Protein AF-A0A661NMR0-F1 (afdb_monomer_lite)

Structure (mmCIF, N/CA/C/O backbone):
data_AF-A0A661NMR0-F1
#
_entry.id   AF-A0A661NMR0-F1
#
loop_
_atom_site.group_PDB
_atom_site.id
_atom_site.type_symbol
_atom_site.label_atom_id
_atom_site.label_alt_id
_atom_site.label_comp_id
_atom_site.label_asym_id
_atom_site.label_entity_id
_atom_site.label_seq_id
_atom_site.pdbx_PDB_ins_code
_atom_site.Cartn_x
_atom_site.Cartn_y
_atom_site.Cartn_z
_atom_site.occupancy
_atom_site.B_iso_or_equiv
_atom_site.auth_seq_id
_atom_site.auth_comp_id
_atom_site.auth_asym_id
_atom_site.auth_atom_id
_atom_site.pdbx_PDB_model_num
ATOM 1 N N . MET A 1 1 ? 10.462 31.354 12.457 1.00 45.38 1 MET A N 1
ATOM 2 C CA . MET A 1 1 ? 9.273 31.850 13.188 1.00 45.38 1 MET A CA 1
ATOM 3 C C . MET A 1 1 ? 7.951 31.385 12.538 1.00 45.38 1 MET A C 1
ATOM 5 O O . MET A 1 1 ? 6.974 32.110 12.573 1.00 45.38 1 MET A O 1
ATOM 9 N N . LEU A 1 2 ? 7.909 30.168 11.963 1.00 49.72 2 LEU A N 1
ATOM 10 C CA . LEU A 1 2 ? 6.746 29.591 11.248 1.00 49.72 2 LEU A CA 1
ATOM 11 C C . LEU A 1 2 ? 6.285 28.234 11.826 1.00 49.72 2 LEU A C 1
ATOM 13 O O . LEU A 1 2 ? 5.287 27.686 11.385 1.00 49.72 2 LEU A O 1
ATOM 17 N N . ALA A 1 3 ? 6.988 27.697 12.830 1.00 48.53 3 ALA A N 1
ATOM 18 C CA . ALA A 1 3 ? 6.684 26.389 13.423 1.00 48.53 3 ALA A CA 1
ATOM 19 C C . ALA A 1 3 ? 5.655 26.449 14.571 1.00 48.53 3 ALA A C 1
ATOM 21 O O . ALA A 1 3 ? 5.142 25.417 14.979 1.00 48.53 3 ALA A O 1
ATOM 22 N N . ALA A 1 4 ? 5.336 27.642 15.087 1.00 49.47 4 ALA A N 1
ATOM 23 C CA . ALA A 1 4 ? 4.464 27.796 16.254 1.00 49.47 4 ALA A CA 1
ATOM 24 C C . ALA A 1 4 ? 2.965 27.924 15.915 1.00 49.47 4 ALA A C 1
ATOM 26 O O . ALA A 1 4 ? 2.149 27.832 16.823 1.00 49.47 4 ALA A O 1
ATOM 27 N N . SER A 1 5 ? 2.583 28.118 14.642 1.00 48.97 5 SER A N 1
ATOM 28 C CA . SER A 1 5 ? 1.168 28.310 14.264 1.00 48.97 5 SER A CA 1
ATOM 29 C C . SER A 1 5 ? 0.492 27.075 13.660 1.00 48.97 5 SER A C 1
ATOM 31 O O . SER A 1 5 ? -0.703 27.129 13.383 1.00 48.97 5 SER A O 1
ATOM 33 N N . MET A 1 6 ? 1.216 25.972 13.434 1.00 48.12 6 MET A N 1
ATOM 34 C CA . MET A 1 6 ? 0.603 24.724 12.952 1.00 48.12 6 MET A CA 1
ATOM 35 C C . MET A 1 6 ? 0.077 23.844 14.091 1.00 48.12 6 MET A C 1
ATOM 37 O O . MET A 1 6 ? -0.867 23.089 13.882 1.00 48.12 6 MET A O 1
ATOM 41 N N . THR A 1 7 ? 0.619 23.972 15.304 1.00 49.06 7 THR A N 1
ATOM 42 C CA . THR A 1 7 ? 0.199 23.155 16.453 1.00 49.06 7 THR A CA 1
ATOM 43 C C . THR A 1 7 ? -1.175 23.566 16.988 1.00 49.06 7 THR A C 1
ATOM 45 O O . THR A 1 7 ? -1.945 22.716 17.413 1.00 4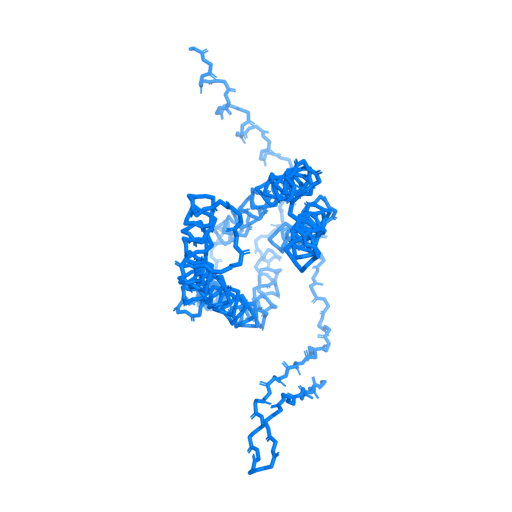9.06 7 THR A O 1
ATOM 48 N N . THR A 1 8 ? -1.533 24.851 16.902 1.00 49.34 8 THR A N 1
ATOM 49 C CA . THR A 1 8 ? -2.782 25.391 17.474 1.00 49.34 8 THR A CA 1
ATOM 50 C C . THR A 1 8 ? -4.030 25.086 16.637 1.00 49.34 8 THR A C 1
ATOM 52 O O . THR A 1 8 ? -5.142 25.164 17.144 1.00 49.34 8 THR A O 1
ATOM 55 N N . VAL A 1 9 ? -3.875 24.724 15.357 1.00 49.88 9 VAL A N 1
ATOM 56 C CA . VAL A 1 9 ? -5.013 24.410 14.469 1.00 49.88 9 VAL A CA 1
ATOM 57 C C . VAL A 1 9 ? -5.468 22.952 14.625 1.00 49.88 9 VAL A C 1
ATOM 59 O O . VAL A 1 9 ? -6.643 22.655 14.428 1.00 49.88 9 VAL A O 1
ATOM 62 N N . ALA A 1 10 ? -4.575 22.047 15.042 1.00 50.50 10 ALA A N 1
ATOM 63 C CA . ALA A 1 10 ? -4.904 20.631 15.208 1.00 50.50 10 ALA A CA 1
ATOM 64 C C . ALA A 1 10 ? -5.829 20.357 16.411 1.00 50.50 10 ALA A C 1
ATOM 66 O O . ALA A 1 10 ? -6.679 19.475 16.326 1.00 50.50 10 ALA A O 1
ATOM 67 N N . GLU A 1 11 ? -5.724 21.130 17.499 1.00 46.78 11 GLU A N 1
ATOM 68 C CA . GLU A 1 11 ? -6.592 20.963 18.680 1.00 46.78 11 GLU A CA 1
ATOM 69 C C . GLU A 1 11 ? -8.018 21.495 18.457 1.00 46.78 11 GLU A C 1
ATOM 71 O O . GLU A 1 11 ? -8.972 20.963 19.021 1.00 46.78 11 GLU A O 1
ATOM 76 N N . ALA A 1 12 ? -8.205 22.491 17.585 1.00 47.47 12 ALA A N 1
ATOM 77 C CA . ALA A 1 12 ? -9.510 23.126 17.383 1.00 47.47 12 ALA A CA 1
ATOM 78 C C . ALA A 1 12 ? -10.469 22.334 16.470 1.00 47.47 12 ALA A C 1
ATOM 80 O O . ALA A 1 12 ? -11.677 22.559 16.516 1.00 47.47 12 ALA A O 1
ATOM 81 N N . GLN A 1 13 ? -9.972 21.394 15.657 1.00 48.59 13 GLN A N 1
ATOM 82 C CA . GLN A 1 13 ? -10.817 20.583 14.763 1.00 48.59 13 GLN A CA 1
ATOM 83 C C . GLN A 1 13 ? -11.388 19.309 15.403 1.00 48.59 13 GLN A C 1
ATOM 85 O O . GLN A 1 13 ? -12.238 18.666 14.796 1.00 48.59 13 GLN A O 1
ATOM 90 N N . VAL A 1 14 ? -10.973 18.950 16.622 1.00 50.91 14 VAL A N 1
ATOM 91 C CA . VAL A 1 14 ? -11.455 17.733 17.308 1.00 50.91 14 VAL A CA 1
ATOM 92 C C . VAL A 1 14 ? -12.825 17.947 17.973 1.00 50.91 14 VAL A C 1
ATOM 94 O O . VAL A 1 14 ? -13.548 16.995 18.227 1.00 50.91 14 VAL A O 1
ATOM 97 N N . SER A 1 15 ? -13.243 19.198 18.187 1.00 49.97 15 SER A N 1
ATOM 98 C CA . SER A 1 15 ? -14.449 19.534 18.962 1.00 49.97 15 SER A CA 1
ATOM 99 C C . SER A 1 15 ? -15.789 19.362 18.214 1.00 49.97 15 SER A C 1
ATOM 101 O O . SER A 1 15 ? -16.818 19.791 18.735 1.00 49.97 15 SER A O 1
ATOM 103 N N . GLY A 1 16 ? -15.810 18.794 17.002 1.00 56.84 16 GLY A N 1
ATOM 104 C CA . GLY A 1 16 ? -17.026 18.721 16.175 1.00 56.84 16 GLY A CA 1
ATOM 105 C C . GLY A 1 16 ? -17.343 17.365 15.542 1.00 56.84 16 GLY A C 1
ATOM 106 O O . GLY A 1 16 ? -18.356 17.257 14.855 1.00 56.84 16 GLY A O 1
ATOM 107 N N . GLU A 1 17 ? -16.508 16.342 15.732 1.00 70.06 17 GLU A N 1
ATOM 108 C CA . GLU A 1 17 ? -16.833 14.987 15.271 1.00 70.06 17 GLU A CA 1
ATOM 109 C C . GLU A 1 17 ? -17.767 14.346 16.309 1.00 70.06 17 GLU A C 1
ATOM 111 O O . GLU A 1 17 ? -17.380 14.161 17.460 1.00 70.06 17 GLU A O 1
ATOM 116 N N . ASN A 1 18 ? -19.019 14.063 15.925 1.00 77.44 18 ASN A N 1
ATOM 117 C CA . ASN A 1 18 ? -19.985 13.345 16.766 1.00 77.44 18 ASN A CA 1
ATOM 118 C C . ASN A 1 18 ? -19.494 11.906 16.976 1.00 77.44 18 ASN A C 1
ATOM 120 O O . ASN A 1 18 ? -19.853 11.004 16.215 1.00 77.44 18 ASN A O 1
ATOM 124 N N . LEU A 1 19 ? -18.647 11.703 17.982 1.00 80.69 19 LEU A N 1
ATOM 125 C CA . LEU A 1 19 ? -18.216 10.373 18.384 1.00 80.69 19 LEU A CA 1
ATOM 126 C C . LEU A 1 19 ? -19.399 9.614 19.007 1.00 80.69 19 LEU A C 1
ATOM 128 O O . LEU A 1 19 ? -20.217 10.216 19.710 1.00 80.69 19 LEU A O 1
ATOM 132 N N . PRO A 1 20 ? -19.536 8.310 18.720 1.00 82.62 20 PRO A N 1
ATOM 133 C CA . PRO A 1 20 ? -20.587 7.494 19.307 1.00 82.62 20 PRO A CA 1
ATOM 134 C C . PRO A 1 20 ? -20.386 7.330 20.820 1.00 82.62 20 PRO A C 1
ATOM 136 O O . PRO A 1 20 ? -19.265 7.361 21.320 1.00 82.62 20 PRO A O 1
ATOM 139 N N . GLU A 1 21 ? -21.485 7.093 21.540 1.00 89.38 21 GLU A N 1
ATOM 140 C CA . GLU A 1 21 ? -21.446 6.677 22.948 1.00 89.38 21 GLU A CA 1
ATOM 141 C C . GLU A 1 21 ? -20.519 5.455 23.132 1.00 89.38 21 GLU A C 1
ATOM 143 O O . GLU A 1 21 ? -20.515 4.573 22.264 1.00 89.38 21 GLU A O 1
ATOM 148 N N . PRO A 1 22 ? -19.778 5.328 24.252 1.00 89.06 22 PRO A N 1
ATOM 149 C CA . PRO A 1 22 ? -18.728 4.314 24.409 1.00 89.06 22 PRO A CA 1
ATOM 150 C C . PRO A 1 22 ? -19.175 2.863 24.175 1.00 89.06 22 PRO A C 1
ATOM 152 O O . PRO A 1 22 ? -18.414 2.052 23.651 1.00 89.06 22 PRO A O 1
ATOM 155 N N . SER A 1 23 ? -20.417 2.521 24.524 1.00 88.31 23 SER A N 1
ATOM 156 C CA . SER A 1 23 ? -20.977 1.184 24.286 1.00 88.31 23 SER A CA 1
ATOM 157 C C . SER A 1 23 ? -21.197 0.896 22.797 1.00 88.31 23 SER A C 1
ATOM 159 O O . SER A 1 23 ? -20.871 -0.190 22.321 1.00 88.31 23 SER A O 1
ATOM 161 N N . VAL A 1 24 ? -21.690 1.884 22.049 1.00 90.44 24 VAL A N 1
ATOM 162 C CA . VAL A 1 24 ? -21.885 1.805 20.594 1.00 90.44 24 VAL A CA 1
ATOM 163 C C . VAL A 1 24 ? -20.534 1.810 19.878 1.00 90.44 24 VAL A C 1
ATOM 165 O O . VAL A 1 24 ? -20.339 1.071 18.913 1.00 90.44 24 VAL A O 1
ATOM 168 N N . ALA A 1 25 ? -19.584 2.611 20.364 1.00 91.19 25 ALA A N 1
ATOM 169 C CA . ALA A 1 25 ? -18.205 2.629 19.888 1.00 91.19 25 ALA A CA 1
ATOM 170 C C . ALA A 1 25 ? -17.558 1.241 20.005 1.00 91.19 25 ALA A C 1
ATOM 172 O O . ALA A 1 25 ? -17.009 0.732 19.028 1.00 91.19 25 ALA A O 1
ATOM 173 N N . ALA A 1 26 ? -17.679 0.594 21.170 1.00 92.06 26 ALA A N 1
ATOM 174 C CA . ALA A 1 26 ? -17.130 -0.737 21.408 1.00 92.06 26 ALA A CA 1
ATOM 175 C C . ALA A 1 26 ? -17.721 -1.795 20.458 1.00 92.06 26 ALA A C 1
ATOM 177 O O . ALA A 1 26 ? -16.970 -2.574 19.875 1.00 92.06 26 ALA A O 1
ATOM 178 N N . GLU A 1 27 ? -19.038 -1.792 20.235 1.00 91.81 27 GLU A N 1
ATOM 179 C CA . GLU A 1 27 ? -19.688 -2.719 19.295 1.00 91.81 27 GLU A CA 1
ATOM 180 C C . GLU A 1 27 ? -19.189 -2.520 17.851 1.00 91.81 27 GLU A C 1
ATOM 182 O O . GLU A 1 27 ? -18.851 -3.479 17.152 1.00 91.81 27 GLU A O 1
ATOM 187 N N . ARG A 1 28 ? -19.063 -1.260 17.413 1.00 92.12 28 ARG A N 1
ATOM 188 C CA . ARG A 1 28 ? -18.527 -0.922 16.084 1.00 92.12 28 ARG A CA 1
ATOM 189 C C . ARG A 1 28 ? -17.070 -1.346 15.930 1.00 92.12 28 ARG A C 1
ATOM 191 O O . ARG A 1 28 ? -16.694 -1.883 14.886 1.00 92.12 28 ARG A O 1
ATOM 198 N N . LEU A 1 29 ? -16.248 -1.097 16.949 1.00 93.00 29 LEU A N 1
ATOM 199 C CA . LEU A 1 29 ? -14.838 -1.483 16.959 1.00 93.00 29 LEU A CA 1
ATOM 200 C C . LEU A 1 29 ? -14.677 -3.005 16.910 1.00 93.00 29 LEU A C 1
ATOM 202 O O . LEU A 1 29 ? -13.843 -3.477 16.139 1.00 93.00 29 LEU A O 1
ATOM 206 N N . ASP A 1 30 ? -15.504 -3.769 17.633 1.00 94.12 30 ASP A N 1
ATOM 207 C CA . ASP A 1 30 ? -15.502 -5.238 17.564 1.00 94.12 30 ASP A CA 1
ATOM 208 C C . ASP A 1 30 ? -15.754 -5.720 16.130 1.00 94.12 30 ASP A C 1
ATOM 210 O O . ASP A 1 30 ? -14.940 -6.449 15.555 1.00 94.12 30 ASP A O 1
ATOM 214 N N . ALA A 1 31 ? -16.828 -5.230 15.502 1.00 91.00 31 ALA A N 1
ATOM 215 C CA . ALA A 1 31 ? -17.202 -5.612 14.143 1.00 91.00 31 ALA A CA 1
ATOM 216 C C . ALA A 1 31 ? -16.117 -5.245 13.110 1.00 91.00 31 ALA A C 1
ATOM 218 O O . ALA A 1 31 ? -15.778 -6.033 12.217 1.00 91.00 31 ALA A O 1
ATOM 219 N N . ILE A 1 32 ? -15.532 -4.050 13.236 1.00 92.38 32 ILE A N 1
ATOM 220 C CA . ILE A 1 32 ? -14.456 -3.578 12.363 1.00 92.38 32 ILE A CA 1
ATOM 221 C C . ILE A 1 32 ? -13.187 -4.411 12.548 1.00 92.38 32 ILE A C 1
ATOM 223 O O . ILE A 1 32 ? -12.601 -4.855 11.555 1.00 92.38 32 ILE A O 1
ATOM 227 N N . PHE A 1 33 ? -12.744 -4.626 13.786 1.00 92.50 33 PHE A N 1
ATOM 228 C CA . PHE A 1 33 ? -11.502 -5.339 14.065 1.00 92.50 33 PHE A CA 1
ATOM 229 C C . PHE A 1 33 ? -11.606 -6.824 13.726 1.00 92.50 33 PHE A C 1
ATOM 231 O O . PHE A 1 33 ? -10.675 -7.353 13.115 1.00 92.50 33 PHE A O 1
ATOM 238 N N . ALA A 1 34 ? -12.751 -7.465 13.975 1.00 90.44 34 ALA A N 1
ATOM 239 C CA . ALA A 1 34 ? -13.014 -8.834 13.538 1.00 90.44 34 ALA A CA 1
ATOM 240 C C . ALA A 1 34 ? -12.847 -8.973 12.016 1.00 90.44 34 ALA A C 1
ATOM 242 O O . ALA A 1 34 ? -12.104 -9.828 11.520 1.00 90.44 34 ALA A O 1
ATOM 243 N N . ARG A 1 35 ? -13.460 -8.060 11.247 1.00 88.56 35 ARG A N 1
ATOM 244 C CA . ARG A 1 35 ? -13.305 -8.026 9.787 1.00 88.56 35 ARG A CA 1
ATOM 245 C C . ARG A 1 35 ? -11.861 -7.750 9.379 1.00 88.56 35 ARG A C 1
ATOM 247 O O . ARG A 1 35 ? -11.367 -8.342 8.413 1.00 88.56 35 ARG A O 1
ATOM 254 N N . GLN A 1 36 ? -11.181 -6.829 10.060 1.00 88.56 36 GLN A N 1
ATOM 255 C CA . GLN A 1 36 ? -9.803 -6.483 9.735 1.00 88.56 36 GLN A CA 1
ATOM 256 C C . GLN A 1 36 ? -8.846 -7.652 9.959 1.00 88.56 36 GLN A C 1
ATOM 258 O O . GLN A 1 36 ? -7.998 -7.866 9.087 1.00 88.56 36 GLN A O 1
ATOM 263 N N . ALA A 1 37 ? -9.008 -8.395 11.057 1.00 87.62 37 ALA A N 1
ATOM 264 C CA . ALA A 1 37 ? -8.215 -9.569 11.396 1.00 87.62 37 ALA A CA 1
ATOM 265 C C . ALA A 1 37 ? -8.293 -10.627 10.284 1.00 87.62 37 ALA A C 1
ATOM 267 O O . ALA A 1 37 ? -7.252 -11.030 9.766 1.00 87.62 37 ALA A O 1
ATOM 268 N N . GLY A 1 38 ? -9.499 -10.949 9.797 1.00 82.88 38 GLY A N 1
ATOM 269 C CA . GLY A 1 38 ? -9.676 -11.913 8.699 1.00 82.88 38 GLY A CA 1
ATOM 270 C C . GLY A 1 38 ? -8.994 -11.507 7.383 1.00 82.88 38 GLY A C 1
ATOM 271 O O . GLY A 1 38 ? -8.519 -12.348 6.628 1.00 82.88 38 GLY A O 1
ATOM 272 N N . HIS A 1 39 ? -8.868 -10.205 7.110 1.00 82.62 39 HIS A N 1
ATOM 273 C CA . HIS A 1 39 ? -8.214 -9.702 5.892 1.00 82.62 39 HIS A CA 1
ATOM 274 C C . HIS A 1 39 ? -6.731 -9.342 6.088 1.00 82.62 39 HIS A C 1
ATOM 276 O O . HIS A 1 39 ? -6.070 -8.915 5.134 1.00 82.62 39 HIS A O 1
ATOM 282 N N . ALA A 1 40 ? -6.212 -9.373 7.316 1.00 80.69 40 ALA A N 1
ATOM 283 C CA . ALA A 1 40 ? -4.844 -8.950 7.605 1.00 80.69 40 ALA A CA 1
ATOM 284 C C . ALA A 1 40 ? -3.830 -9.985 7.103 1.00 80.69 40 ALA A C 1
ATOM 286 O O . ALA A 1 40 ? -2.809 -9.610 6.522 1.00 80.69 40 ALA A O 1
ATOM 287 N N . GLU A 1 41 ? -4.149 -11.273 7.232 1.00 79.75 41 GLU A N 1
ATOM 288 C CA . GLU A 1 41 ? -3.287 -12.359 6.766 1.00 79.75 41 GLU A CA 1
ATOM 289 C C . GLU A 1 41 ? -3.140 -12.371 5.248 1.00 79.75 41 GLU A C 1
ATOM 291 O O . GLU A 1 41 ? -2.022 -12.402 4.738 1.00 79.75 41 GLU A O 1
ATOM 296 N N . PHE A 1 42 ? -4.245 -12.246 4.511 1.00 81.12 42 PHE A N 1
ATOM 297 C CA . PHE A 1 42 ? -4.201 -12.230 3.050 1.00 81.12 42 PHE A CA 1
ATOM 298 C C . PHE A 1 42 ? -3.352 -11.072 2.507 1.00 81.12 42 PHE A C 1
ATOM 300 O O . PHE A 1 42 ? -2.507 -11.261 1.632 1.00 81.12 42 PHE A O 1
ATOM 307 N N . GLY A 1 43 ? -3.516 -9.870 3.075 1.00 79.81 43 GLY A N 1
ATOM 308 C CA . GLY A 1 43 ? -2.699 -8.711 2.709 1.00 79.81 43 GLY A CA 1
ATOM 309 C C . GLY A 1 43 ? -1.213 -8.906 3.026 1.00 79.81 43 GLY A C 1
ATOM 310 O O . GLY A 1 43 ? -0.359 -8.478 2.248 1.00 79.81 43 GLY A O 1
ATOM 311 N N . ARG A 1 44 ? -0.907 -9.585 4.138 1.00 84.06 44 ARG A N 1
ATOM 312 C CA . ARG A 1 44 ? 0.454 -9.959 4.534 1.00 84.06 44 ARG A CA 1
ATOM 313 C C . ARG A 1 44 ? 1.096 -10.890 3.505 1.00 84.06 44 ARG A C 1
ATOM 315 O O . ARG A 1 44 ? 2.189 -10.594 3.027 1.00 84.06 44 ARG A O 1
ATOM 322 N N . TYR A 1 45 ? 0.402 -11.965 3.128 1.00 85.62 45 TYR A N 1
ATOM 323 C CA . TYR A 1 45 ? 0.898 -12.942 2.159 1.00 85.62 45 TYR A CA 1
ATOM 324 C C . TYR A 1 45 ? 1.058 -12.346 0.765 1.00 85.62 45 TYR A C 1
ATOM 326 O O . TYR A 1 45 ? 2.135 -12.459 0.186 1.00 85.62 45 TYR A O 1
ATOM 334 N N . LEU A 1 46 ? 0.040 -11.653 0.245 1.00 83.94 46 LEU A N 1
ATOM 335 C CA . LEU A 1 46 ? 0.132 -11.029 -1.075 1.00 83.94 46 LEU A CA 1
ATOM 336 C C . LEU A 1 46 ? 1.235 -9.971 -1.141 1.00 83.94 46 LEU A C 1
ATOM 338 O O . LEU A 1 46 ? 2.017 -9.960 -2.089 1.00 83.94 46 LEU A O 1
ATOM 342 N N . GLY A 1 47 ? 1.314 -9.087 -0.141 1.00 83.62 47 GLY A N 1
ATOM 343 C CA . GLY A 1 47 ? 2.357 -8.062 -0.086 1.00 83.62 47 GLY A CA 1
ATOM 344 C C . GLY A 1 47 ? 3.753 -8.667 0.063 1.00 83.62 47 GLY A C 1
ATOM 345 O O . GLY A 1 47 ? 4.707 -8.188 -0.547 1.00 83.62 47 GLY A O 1
ATOM 346 N N . GLY A 1 48 ? 3.862 -9.744 0.839 1.00 88.19 48 GLY A N 1
ATOM 347 C CA . GLY A 1 48 ? 5.099 -10.475 1.049 1.00 88.19 48 GLY A CA 1
ATOM 348 C C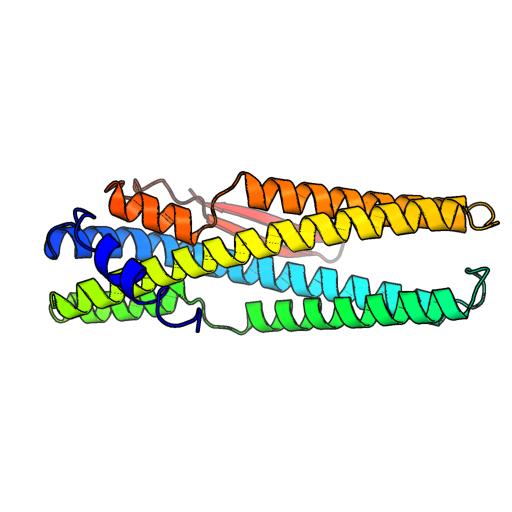 . GLY A 1 48 ? 5.604 -11.195 -0.198 1.00 88.19 48 GLY A C 1
ATOM 349 O O . GLY A 1 48 ? 6.706 -10.918 -0.668 1.00 88.19 48 GLY A O 1
ATOM 350 N N . ILE A 1 49 ? 4.773 -12.069 -0.771 1.00 90.19 49 ILE A N 1
ATOM 351 C CA . ILE A 1 49 ? 5.077 -12.831 -1.991 1.00 90.19 49 ILE A CA 1
ATOM 352 C C . ILE A 1 49 ? 5.329 -11.879 -3.162 1.00 90.19 49 ILE A C 1
ATOM 354 O O . ILE A 1 49 ? 6.312 -12.039 -3.881 1.00 90.19 49 ILE A O 1
ATOM 358 N N . GLY A 1 50 ? 4.487 -10.853 -3.322 1.00 83.69 50 GLY A N 1
ATOM 359 C CA . GLY A 1 50 ? 4.661 -9.841 -4.361 1.00 83.69 50 GLY A CA 1
ATOM 360 C C . GLY A 1 50 ? 5.988 -9.093 -4.227 1.00 83.69 50 GLY A C 1
ATOM 361 O O . GLY A 1 50 ? 6.710 -8.953 -5.211 1.00 83.69 50 GLY A O 1
ATOM 362 N N . GLY A 1 51 ? 6.352 -8.672 -3.010 1.00 87.38 51 GLY A N 1
ATOM 363 C CA . GLY A 1 51 ? 7.637 -8.019 -2.745 1.00 87.38 51 GLY A CA 1
ATOM 364 C C . GLY A 1 51 ? 8.837 -8.915 -3.058 1.00 87.38 51 GLY A C 1
ATOM 365 O O . GLY A 1 51 ? 9.787 -8.462 -3.691 1.00 87.38 51 GLY A O 1
ATOM 366 N N . ILE A 1 52 ? 8.770 -10.200 -2.696 1.00 91.19 52 ILE A N 1
ATOM 367 C CA . ILE A 1 52 ? 9.824 -11.180 -2.999 1.00 91.19 52 ILE A CA 1
ATOM 368 C C . ILE A 1 52 ? 9.955 -11.406 -4.507 1.00 91.19 52 ILE A C 1
ATOM 370 O O . ILE A 1 52 ? 11.067 -11.367 -5.027 1.00 91.19 52 ILE A O 1
ATOM 374 N N . ALA A 1 53 ? 8.843 -11.604 -5.217 1.00 88.44 53 ALA A N 1
ATOM 375 C CA . ALA A 1 53 ? 8.854 -11.840 -6.659 1.00 88.44 53 ALA A CA 1
ATOM 376 C C . ALA A 1 53 ? 9.400 -10.629 -7.434 1.00 88.44 53 ALA A C 1
ATOM 378 O O . ALA A 1 53 ? 10.285 -10.780 -8.281 1.00 88.44 53 ALA A O 1
ATOM 379 N N . ILE A 1 54 ? 8.926 -9.419 -7.109 1.00 84.50 54 ILE A N 1
ATOM 380 C CA . ILE A 1 54 ? 9.423 -8.168 -7.703 1.00 84.50 54 ILE A CA 1
ATOM 381 C C . ILE A 1 54 ? 10.902 -7.976 -7.363 1.00 84.50 54 ILE A C 1
ATOM 383 O O . ILE A 1 54 ? 11.702 -7.655 -8.240 1.00 84.50 54 ILE A O 1
ATOM 387 N N . GLY A 1 55 ? 11.276 -8.210 -6.105 1.00 88.94 55 GLY A N 1
ATOM 388 C CA . GLY A 1 55 ? 12.643 -8.048 -5.639 1.00 88.94 55 GLY A CA 1
ATOM 389 C C . GLY A 1 55 ? 13.629 -8.993 -6.319 1.00 88.94 55 GLY A C 1
ATOM 390 O O . GLY A 1 55 ? 14.649 -8.549 -6.843 1.00 88.94 55 GLY A O 1
ATOM 391 N N . GLY A 1 56 ? 13.288 -10.281 -6.389 1.00 90.75 56 GLY A N 1
ATOM 392 C CA . GLY A 1 56 ? 14.078 -11.290 -7.092 1.00 90.75 56 GLY A CA 1
ATOM 393 C C . GLY A 1 56 ? 14.211 -10.991 -8.585 1.00 90.75 56 GLY A C 1
ATOM 394 O O . GLY A 1 56 ? 15.307 -11.096 -9.132 1.00 90.75 56 GLY A O 1
ATOM 395 N N . THR A 1 57 ? 13.131 -10.532 -9.226 1.00 86.06 57 THR A N 1
ATOM 396 C CA . THR A 1 57 ? 13.161 -10.116 -10.638 1.00 86.06 57 THR A CA 1
ATOM 397 C C . THR A 1 57 ? 14.094 -8.923 -10.844 1.00 86.06 57 THR A C 1
ATOM 399 O O . THR A 1 57 ? 14.935 -8.961 -11.737 1.00 86.06 57 THR A O 1
ATOM 402 N N . GLY A 1 58 ? 14.006 -7.890 -9.999 1.00 84.94 58 GLY A N 1
ATOM 403 C CA . GLY A 1 58 ? 14.879 -6.714 -10.078 1.00 84.94 58 GLY A CA 1
ATOM 404 C C . GLY A 1 58 ? 16.361 -7.058 -9.905 1.00 84.94 58 GLY A C 1
ATOM 405 O O . GLY A 1 58 ? 17.194 -6.593 -10.678 1.00 84.94 58 GLY A O 1
ATOM 406 N N . ILE A 1 59 ? 16.688 -7.937 -8.951 1.00 91.81 59 ILE A N 1
ATOM 407 C CA . ILE A 1 59 ? 18.062 -8.421 -8.742 1.00 91.81 59 ILE A CA 1
ATOM 408 C C . ILE A 1 59 ? 18.550 -9.231 -9.949 1.00 91.81 59 ILE A C 1
ATOM 410 O O . ILE A 1 59 ? 19.671 -9.018 -10.412 1.00 91.81 59 ILE A O 1
ATOM 414 N N . GLY A 1 60 ? 17.720 -10.141 -10.468 1.00 87.38 60 GLY A N 1
ATOM 415 C CA . GLY A 1 60 ? 18.057 -10.979 -11.619 1.00 87.38 60 GLY A CA 1
ATOM 416 C C . GLY A 1 60 ? 18.306 -10.159 -12.884 1.00 87.38 60 GLY A C 1
ATOM 417 O O . GLY A 1 60 ? 19.359 -10.297 -13.501 1.00 87.38 60 GLY A O 1
ATOM 418 N N . VAL A 1 61 ? 17.385 -9.249 -13.220 1.00 83.50 61 VAL A N 1
ATOM 419 C CA . VAL A 1 61 ? 17.530 -8.330 -14.361 1.00 83.50 61 VAL A CA 1
ATOM 420 C C . VAL A 1 61 ? 18.741 -7.423 -14.172 1.00 83.50 61 VAL A C 1
ATOM 422 O O . VAL A 1 61 ? 19.545 -7.294 -15.086 1.00 83.50 61 VAL A O 1
ATOM 425 N N . GLY A 1 62 ? 18.919 -6.831 -12.988 1.00 86.69 62 GLY A N 1
ATOM 426 C CA . GLY A 1 62 ? 20.052 -5.946 -12.731 1.00 86.69 62 GLY A CA 1
ATOM 427 C C . GLY A 1 62 ? 21.403 -6.657 -12.838 1.00 86.69 62 GLY A C 1
ATOM 428 O O . GLY A 1 62 ? 22.339 -6.115 -13.416 1.00 86.69 62 GLY A O 1
ATOM 429 N N . THR A 1 63 ? 21.484 -7.901 -12.364 1.00 91.62 63 THR A N 1
ATOM 430 C CA . THR A 1 63 ? 22.687 -8.736 -12.487 1.00 91.62 63 THR A CA 1
ATOM 431 C C . THR A 1 63 ? 22.950 -9.110 -13.942 1.00 91.62 63 THR A C 1
ATOM 433 O O . THR A 1 63 ? 24.083 -9.002 -14.400 1.00 91.62 63 THR A O 1
ATOM 436 N N . TRP A 1 64 ? 21.913 -9.501 -14.689 1.00 87.19 64 TRP A N 1
ATOM 437 C CA . TRP A 1 64 ? 22.029 -9.780 -16.121 1.00 87.19 64 TRP A CA 1
ATOM 438 C C . TRP A 1 64 ? 22.554 -8.560 -16.894 1.00 87.19 64 TRP A C 1
ATOM 440 O O . TRP A 1 64 ? 23.522 -8.697 -17.635 1.00 87.19 64 TRP A O 1
ATOM 450 N N . LEU A 1 65 ? 22.017 -7.362 -16.633 1.00 83.50 65 LEU A N 1
ATOM 451 C CA . LEU A 1 65 ? 22.485 -6.108 -17.244 1.00 83.50 65 LEU A CA 1
ATOM 452 C C . LEU A 1 65 ? 23.958 -5.797 -16.944 1.00 83.50 65 LEU A C 1
ATOM 454 O O . LEU A 1 65 ? 24.652 -5.236 -17.786 1.00 83.50 65 LEU A O 1
ATOM 458 N N . MET A 1 66 ? 24.445 -6.139 -15.749 1.00 86.81 66 MET A N 1
ATOM 459 C CA . MET A 1 66 ? 25.842 -5.899 -15.371 1.00 86.81 66 MET A CA 1
ATOM 460 C C . MET A 1 66 ? 26.815 -6.933 -15.948 1.00 86.81 66 MET A C 1
ATOM 462 O O . MET A 1 66 ? 27.997 -6.626 -16.087 1.00 86.81 66 MET A O 1
ATOM 466 N N . LEU A 1 67 ? 26.347 -8.153 -16.228 1.00 88.38 67 LEU A N 1
ATOM 467 C CA . LEU A 1 67 ? 27.179 -9.252 -16.728 1.00 88.38 67 LEU A CA 1
ATOM 468 C C . LEU A 1 67 ? 27.179 -9.365 -18.254 1.00 88.38 67 LEU A C 1
ATOM 470 O O . LEU A 1 67 ? 28.097 -9.960 -18.812 1.00 88.38 67 LEU A O 1
ATOM 474 N N . ASP A 1 68 ? 26.161 -8.836 -18.929 1.00 82.69 68 ASP A N 1
ATOM 475 C CA . ASP A 1 68 ? 26.069 -8.911 -20.379 1.00 82.69 68 ASP A CA 1
ATOM 476 C C . ASP A 1 68 ? 26.864 -7.780 -21.046 1.00 82.69 68 ASP A C 1
ATOM 478 O O . ASP A 1 68 ? 26.413 -6.644 -21.192 1.00 82.69 68 ASP A O 1
ATOM 482 N N . ASP A 1 69 ? 28.090 -8.107 -21.451 1.00 76.06 69 ASP A N 1
ATOM 483 C CA . ASP A 1 69 ? 29.006 -7.203 -22.157 1.00 76.06 69 ASP A CA 1
ATOM 484 C C . ASP A 1 69 ? 28.550 -6.891 -23.596 1.00 76.06 69 ASP A C 1
ATOM 486 O O . ASP A 1 69 ? 29.110 -6.002 -24.235 1.00 76.06 69 ASP A O 1
ATOM 490 N N . SER A 1 70 ? 27.556 -7.616 -24.126 1.00 68.00 70 SER A N 1
ATOM 491 C CA . SER A 1 70 ? 27.193 -7.586 -25.549 1.00 68.00 70 SER A CA 1
ATOM 492 C C . SER A 1 70 ? 25.951 -6.755 -25.883 1.00 68.00 70 SER A C 1
ATOM 494 O O . SER A 1 70 ? 25.751 -6.389 -27.043 1.00 68.00 70 SER A O 1
ATOM 496 N N . SER A 1 71 ? 25.115 -6.434 -24.893 1.00 59.06 71 SER A N 1
ATOM 497 C CA . SER A 1 71 ? 23.763 -5.911 -25.126 1.00 59.06 71 SER A CA 1
ATOM 498 C C . SER A 1 71 ? 23.585 -4.410 -24.915 1.00 59.06 71 SER A C 1
ATOM 500 O O . SER A 1 71 ? 22.462 -3.933 -25.042 1.00 59.06 71 SER A O 1
ATOM 502 N N . TRP A 1 72 ? 24.646 -3.638 -24.653 1.00 62.50 72 TRP A N 1
ATOM 503 C CA . TRP A 1 72 ? 24.527 -2.187 -24.464 1.00 62.50 72 TRP A CA 1
ATOM 504 C C . TRP A 1 72 ? 25.650 -1.429 -25.163 1.00 62.50 72 TRP A C 1
ATOM 506 O O . TRP A 1 72 ? 26.825 -1.744 -25.001 1.00 62.50 72 TRP A O 1
ATOM 516 N N . ALA A 1 73 ? 25.279 -0.393 -25.919 1.00 61.09 73 ALA A N 1
ATOM 517 C CA . ALA A 1 73 ? 26.232 0.506 -26.573 1.00 61.09 73 ALA A CA 1
ATOM 518 C C . ALA A 1 73 ? 27.084 1.318 -25.573 1.00 61.09 73 ALA A C 1
ATOM 520 O O . ALA A 1 73 ? 28.146 1.815 -25.940 1.00 61.09 73 ALA A O 1
ATOM 521 N N . ASP A 1 74 ? 26.632 1.433 -24.320 1.00 78.56 74 ASP A N 1
ATOM 522 C CA . ASP A 1 74 ? 27.314 2.139 -23.237 1.00 78.56 74 ASP A CA 1
ATOM 523 C C . ASP A 1 74 ? 27.375 1.255 -21.980 1.00 78.56 74 ASP A C 1
ATOM 525 O O . ASP A 1 74 ? 26.362 0.977 -21.327 1.00 78.56 74 ASP A O 1
ATOM 529 N N . ARG A 1 75 ? 28.588 0.798 -21.652 1.00 82.00 75 ARG A N 1
ATOM 530 C CA . ARG A 1 75 ? 28.847 -0.069 -20.500 1.00 82.00 75 ARG A CA 1
ATOM 531 C C . ARG A 1 75 ? 28.594 0.643 -19.171 1.00 82.00 75 ARG A C 1
ATOM 533 O O . ARG A 1 75 ? 28.125 -0.002 -18.234 1.00 82.00 75 ARG A O 1
ATOM 540 N N . ASP A 1 76 ? 28.856 1.944 -19.082 1.00 82.81 76 ASP A N 1
ATOM 541 C CA . ASP A 1 76 ? 28.665 2.703 -17.844 1.00 82.81 76 ASP A CA 1
ATOM 542 C C . ASP A 1 76 ? 27.172 2.865 -17.545 1.00 82.81 76 ASP A C 1
ATOM 544 O O . ASP A 1 76 ? 26.733 2.680 -16.404 1.00 82.81 76 ASP A O 1
ATOM 548 N N . LEU A 1 77 ? 26.367 3.110 -18.584 1.00 76.56 77 LEU A N 1
ATOM 549 C CA . LEU A 1 77 ? 24.910 3.156 -18.467 1.00 76.56 77 LEU A CA 1
ATOM 550 C C . LEU A 1 77 ? 24.325 1.803 -18.033 1.00 76.56 77 LEU A C 1
ATOM 552 O O . LEU A 1 77 ? 23.429 1.769 -17.182 1.00 76.56 77 LEU A O 1
ATOM 556 N N . ALA A 1 78 ? 24.837 0.693 -18.575 1.00 79.44 78 ALA A N 1
ATOM 557 C CA . ALA A 1 78 ? 24.414 -0.656 -18.195 1.00 79.44 78 ALA A CA 1
ATOM 558 C C . ALA A 1 78 ? 24.753 -0.969 -16.728 1.00 79.44 78 ALA A C 1
ATOM 560 O O . ALA A 1 78 ? 23.891 -1.440 -15.983 1.00 79.44 78 ALA A O 1
ATOM 561 N N . LEU A 1 79 ? 25.969 -0.633 -16.279 1.00 85.25 79 LEU A N 1
ATOM 562 C CA . LEU A 1 79 ? 26.393 -0.806 -14.886 1.00 85.25 79 LEU A CA 1
ATOM 563 C C . LEU A 1 79 ? 25.554 0.039 -13.923 1.00 85.25 79 LEU A C 1
ATOM 565 O O . LEU A 1 79 ? 25.118 -0.460 -12.884 1.00 85.25 79 LEU A O 1
ATOM 569 N N . PHE A 1 80 ? 25.290 1.299 -14.271 1.00 82.25 80 PHE A N 1
ATOM 570 C CA . PHE A 1 80 ? 24.457 2.185 -13.462 1.00 82.25 80 PHE A CA 1
ATOM 571 C C . PHE A 1 80 ? 23.012 1.678 -13.363 1.00 82.25 80 PHE A C 1
ATOM 573 O O . PHE A 1 80 ? 22.468 1.551 -12.263 1.00 82.25 80 PHE A O 1
ATOM 580 N N . THR A 1 81 ? 22.400 1.331 -14.498 1.00 79.75 81 THR A N 1
ATOM 581 C CA . THR A 1 81 ? 21.018 0.827 -14.557 1.00 79.75 81 THR A CA 1
ATOM 582 C C . THR A 1 81 ? 20.888 -0.510 -13.832 1.00 79.75 81 THR A C 1
ATOM 584 O O . THR A 1 81 ? 19.965 -0.699 -13.038 1.00 79.75 81 THR A O 1
ATOM 587 N N . GLY A 1 82 ? 21.838 -1.423 -14.046 1.00 84.38 82 GLY A N 1
ATOM 588 C CA . GLY A 1 82 ? 21.892 -2.709 -13.361 1.00 84.38 82 GLY A CA 1
ATOM 589 C C . GLY A 1 82 ? 22.045 -2.555 -11.847 1.00 84.38 82 GLY A C 1
ATOM 590 O O . GLY A 1 82 ? 21.281 -3.152 -11.088 1.00 84.38 82 GLY A O 1
ATOM 591 N N . GLY A 1 83 ? 22.937 -1.665 -11.401 1.00 84.69 83 GLY A N 1
ATOM 592 C CA . GLY A 1 83 ? 23.107 -1.327 -9.987 1.00 84.69 83 GLY A CA 1
ATOM 593 C C . GLY A 1 83 ? 21.834 -0.763 -9.345 1.00 84.69 83 GLY A C 1
ATOM 594 O O . GLY A 1 83 ? 21.456 -1.187 -8.251 1.00 84.69 83 GLY A O 1
ATOM 595 N N . LEU A 1 84 ? 21.121 0.136 -10.036 1.00 84.38 84 LEU A N 1
ATOM 596 C CA . LEU A 1 84 ? 19.825 0.649 -9.573 1.00 84.38 84 LEU A CA 1
ATOM 597 C C . LEU A 1 84 ? 18.770 -0.458 -9.457 1.00 84.38 84 LEU A C 1
ATOM 599 O O . LEU A 1 84 ? 18.050 -0.505 -8.459 1.00 84.38 84 LEU A O 1
ATOM 603 N N . MET A 1 85 ? 18.689 -1.361 -10.436 1.00 83.00 85 MET A N 1
ATOM 604 C CA . MET A 1 85 ? 17.739 -2.480 -10.415 1.00 83.00 85 MET A CA 1
ATOM 605 C C . MET A 1 85 ? 18.029 -3.461 -9.278 1.00 83.00 85 MET A C 1
ATOM 607 O O . MET A 1 85 ? 17.099 -3.885 -8.592 1.00 83.00 85 MET A O 1
ATOM 611 N N . ILE A 1 86 ? 19.304 -3.755 -9.005 1.00 89.38 86 ILE A N 1
ATOM 612 C CA . ILE A 1 86 ? 19.705 -4.556 -7.841 1.00 89.38 86 ILE A CA 1
ATOM 613 C C . ILE A 1 86 ? 19.322 -3.843 -6.542 1.00 89.38 86 ILE A C 1
ATOM 615 O O . ILE A 1 86 ? 18.756 -4.472 -5.646 1.00 89.38 86 ILE A O 1
ATOM 619 N N . GLY A 1 87 ? 19.588 -2.539 -6.431 1.00 85.81 87 GLY A N 1
ATOM 620 C CA . GLY A 1 87 ? 19.243 -1.751 -5.247 1.00 85.81 87 GLY A CA 1
ATOM 621 C C . GLY A 1 87 ? 17.738 -1.750 -4.967 1.00 85.81 87 GLY A C 1
ATOM 622 O O . GLY A 1 87 ? 17.305 -2.123 -3.874 1.00 85.81 87 GLY A O 1
ATOM 623 N N . LEU A 1 88 ? 16.927 -1.406 -5.972 1.00 84.81 88 LEU A N 1
ATOM 624 C CA . LEU A 1 88 ? 15.463 -1.422 -5.879 1.00 84.81 88 LEU A CA 1
ATOM 625 C C . LEU A 1 88 ? 14.924 -2.832 -5.617 1.00 84.81 88 LEU A C 1
ATOM 627 O O . LEU A 1 88 ? 14.048 -3.008 -4.767 1.00 84.81 88 LEU A O 1
ATOM 631 N N . GLY A 1 89 ? 15.475 -3.838 -6.299 1.00 86.69 89 GLY A N 1
ATOM 632 C CA . GLY A 1 89 ? 15.117 -5.239 -6.113 1.00 86.69 89 GLY A CA 1
ATOM 633 C C . GLY A 1 89 ? 15.401 -5.721 -4.690 1.00 86.69 89 GLY A C 1
ATOM 634 O O . GLY A 1 89 ? 14.551 -6.348 -4.064 1.00 86.69 89 GLY A O 1
ATOM 635 N N . THR A 1 90 ? 16.543 -5.341 -4.119 1.00 91.50 90 THR A N 1
ATOM 636 C CA . THR A 1 90 ? 16.910 -5.672 -2.734 1.00 91.50 90 THR A CA 1
ATOM 637 C C . THR A 1 90 ? 15.953 -5.035 -1.730 1.00 91.50 90 THR A C 1
ATOM 639 O O . THR A 1 90 ? 15.502 -5.708 -0.802 1.00 91.50 90 THR A O 1
ATOM 642 N N . VAL A 1 91 ? 15.582 -3.765 -1.925 1.00 87.62 91 VAL A N 1
ATOM 643 C CA . VAL A 1 91 ? 14.605 -3.080 -1.061 1.00 87.62 91 VAL A CA 1
ATOM 644 C C . VAL A 1 91 ? 13.229 -3.746 -1.152 1.00 87.62 91 VAL A C 1
ATOM 646 O O . VAL A 1 91 ? 12.603 -3.994 -0.120 1.00 87.62 91 VAL A O 1
ATOM 649 N N . ALA A 1 92 ? 12.765 -4.082 -2.359 1.00 86.81 92 ALA A N 1
ATOM 650 C CA . ALA A 1 92 ? 11.495 -4.780 -2.557 1.00 86.81 92 ALA A CA 1
ATOM 651 C C . ALA A 1 92 ? 11.503 -6.182 -1.926 1.00 86.81 92 ALA A C 1
ATOM 653 O O . ALA A 1 92 ? 10.547 -6.549 -1.239 1.00 86.81 92 ALA A O 1
ATOM 654 N N . LEU A 1 93 ? 12.603 -6.925 -2.084 1.00 90.94 93 LEU A N 1
ATOM 655 C CA . LEU A 1 93 ? 12.799 -8.248 -1.494 1.00 90.94 93 LEU A CA 1
ATOM 656 C C . LEU A 1 93 ? 12.768 -8.179 0.036 1.00 90.94 93 LEU A C 1
ATOM 658 O O . LEU A 1 93 ? 11.999 -8.902 0.670 1.00 90.94 93 LEU A O 1
ATOM 662 N N . ALA A 1 94 ? 13.555 -7.279 0.631 1.00 91.06 94 ALA A N 1
ATOM 663 C CA . ALA A 1 94 ? 13.586 -7.068 2.075 1.00 91.06 94 ALA A CA 1
ATOM 664 C C . ALA A 1 94 ? 12.213 -6.635 2.610 1.00 91.06 94 ALA A C 1
ATOM 666 O O . ALA A 1 94 ? 11.760 -7.147 3.631 1.00 91.06 94 ALA A O 1
ATOM 667 N N . GLY A 1 95 ? 11.513 -5.750 1.892 1.00 87.00 95 GLY A N 1
ATOM 668 C CA . GLY A 1 95 ? 10.143 -5.351 2.212 1.00 87.00 95 GLY A CA 1
ATOM 669 C C . GLY A 1 95 ? 9.148 -6.512 2.129 1.00 87.00 95 GLY A C 1
ATOM 670 O O . GLY A 1 95 ? 8.266 -6.624 2.979 1.00 87.00 95 GLY A O 1
ATOM 671 N N . GLY A 1 96 ? 9.301 -7.405 1.149 1.00 89.31 96 GLY A N 1
ATOM 672 C CA . GLY A 1 96 ? 8.518 -8.634 1.025 1.00 89.31 96 GLY A CA 1
ATOM 673 C C . GLY A 1 96 ? 8.741 -9.582 2.205 1.00 89.31 96 GLY A C 1
ATOM 674 O O . GLY A 1 96 ? 7.781 -9.991 2.858 1.00 89.31 96 GLY A O 1
ATOM 675 N N . ILE A 1 97 ? 10.003 -9.855 2.548 1.00 92.38 97 ILE A N 1
ATOM 676 C CA . ILE A 1 97 ? 10.370 -10.676 3.713 1.00 92.38 97 ILE A CA 1
ATOM 677 C C . ILE A 1 97 ? 9.820 -10.052 4.998 1.00 92.38 97 ILE A C 1
ATOM 679 O O . ILE A 1 97 ? 9.158 -10.736 5.773 1.00 92.38 97 ILE A O 1
ATOM 683 N N . TYR A 1 98 ? 10.026 -8.748 5.196 1.00 88.56 98 TYR A N 1
ATOM 684 C CA . TYR A 1 98 ? 9.510 -8.016 6.352 1.00 88.56 98 TYR A CA 1
ATOM 685 C C . TYR A 1 98 ? 7.982 -8.088 6.449 1.00 88.56 98 TYR A C 1
ATOM 687 O O . TYR A 1 98 ? 7.431 -8.275 7.533 1.00 88.56 98 TYR A O 1
ATOM 695 N N . ASN A 1 99 ? 7.276 -7.977 5.320 1.00 85.00 99 ASN A N 1
ATOM 696 C CA . ASN A 1 99 ? 5.830 -8.146 5.296 1.00 85.00 99 ASN A CA 1
ATOM 697 C C . ASN A 1 99 ? 5.418 -9.555 5.722 1.00 85.00 99 ASN A C 1
ATOM 699 O O . ASN A 1 99 ? 4.451 -9.663 6.461 1.00 85.00 99 ASN A O 1
ATOM 703 N N . LEU A 1 100 ? 6.128 -10.612 5.319 1.00 89.38 100 LEU A N 1
ATOM 704 C CA . LEU A 1 100 ? 5.804 -11.975 5.752 1.00 89.38 100 LEU A CA 1
ATOM 705 C C . LEU A 1 100 ? 6.103 -12.213 7.234 1.00 89.38 100 LEU A C 1
ATOM 707 O O . LEU A 1 100 ? 5.337 -12.910 7.898 1.00 89.38 100 LEU A O 1
ATOM 711 N N . THR A 1 101 ? 7.193 -11.655 7.757 1.00 89.06 101 THR A N 1
ATOM 712 C CA . THR A 1 101 ? 7.643 -11.931 9.129 1.00 89.06 101 THR A CA 1
ATOM 713 C C . THR A 1 101 ? 6.962 -11.066 10.180 1.00 89.06 101 THR A C 1
ATOM 715 O O . THR A 1 101 ? 6.868 -11.488 11.332 1.00 89.06 101 THR A O 1
ATOM 718 N N . ARG A 1 102 ? 6.458 -9.879 9.823 1.00 81.94 102 ARG A N 1
ATOM 719 C CA . ARG A 1 102 ? 5.760 -9.024 10.788 1.00 81.94 102 ARG A CA 1
ATOM 720 C C . ARG A 1 102 ? 4.414 -9.644 11.207 1.00 81.94 102 ARG A C 1
ATOM 722 O O . ARG A 1 102 ? 3.654 -10.085 10.336 1.00 81.94 102 ARG A O 1
ATOM 729 N N . PRO A 1 103 ? 4.075 -9.630 12.509 1.00 78.69 103 PRO A N 1
ATOM 730 C CA . PRO A 1 103 ? 2.737 -9.972 12.973 1.00 78.69 103 PRO A CA 1
ATOM 731 C C . PRO A 1 103 ? 1.685 -9.115 12.268 1.00 78.69 103 PRO A C 1
ATOM 733 O O . PRO A 1 103 ? 1.915 -7.942 11.951 1.00 78.69 103 PRO A O 1
ATOM 736 N N . SER A 1 104 ? 0.520 -9.700 12.001 1.00 78.62 104 SER A N 1
ATOM 737 C CA . SER A 1 104 ? -0.588 -8.943 11.435 1.00 78.62 104 SER A CA 1
ATOM 738 C C . SER A 1 104 ? -1.079 -7.951 12.500 1.00 78.62 104 SER A C 1
ATOM 740 O O . SER A 1 104 ? -1.616 -8.343 13.532 1.00 78.62 104 SER A O 1
ATOM 742 N N . PHE A 1 105 ? -0.874 -6.649 12.272 1.00 77.62 105 PHE A N 1
ATOM 743 C CA . PHE A 1 105 ? -1.321 -5.608 13.211 1.00 77.62 105 PHE A CA 1
ATOM 744 C C . PHE A 1 105 ? -2.830 -5.689 13.499 1.00 77.62 105 PHE A C 1
ATOM 746 O O . PHE A 1 105 ? -3.262 -5.310 14.580 1.00 77.62 105 PHE A O 1
ATOM 753 N N . GLY A 1 106 ? -3.622 -6.194 12.544 1.00 84.94 106 GLY A N 1
ATOM 754 C CA . GLY A 1 106 ? -5.064 -6.369 12.709 1.00 84.94 106 GLY A CA 1
ATOM 755 C C . GLY A 1 106 ? -5.431 -7.482 13.690 1.00 84.94 106 GLY A C 1
ATOM 756 O O . GLY A 1 106 ? -6.322 -7.281 14.506 1.00 84.94 106 GLY A O 1
ATOM 757 N N . SER A 1 107 ? -4.743 -8.629 13.643 1.00 85.00 107 SER A N 1
ATOM 758 C CA . SER A 1 107 ? -5.032 -9.754 14.545 1.00 85.00 107 SER A CA 1
ATOM 759 C C . SER A 1 107 ? -4.610 -9.457 15.982 1.00 85.00 107 SER A C 1
ATOM 761 O O . SER A 1 107 ? -5.412 -9.653 16.885 1.00 85.00 107 SER A O 1
ATOM 763 N N . ASP A 1 108 ? -3.406 -8.911 16.185 1.00 90.00 108 ASP A N 1
ATOM 764 C CA . ASP A 1 108 ? -2.918 -8.535 17.522 1.00 90.00 108 ASP A CA 1
ATOM 765 C C . ASP A 1 108 ? -3.795 -7.449 18.159 1.00 90.00 108 ASP A C 1
ATOM 767 O O . ASP A 1 108 ? -4.221 -7.570 19.305 1.00 90.00 108 ASP A O 1
ATOM 771 N N . ARG A 1 109 ? -4.141 -6.402 17.394 1.00 92.06 109 ARG A N 1
ATOM 772 C CA . ARG A 1 109 ? -5.057 -5.362 17.879 1.00 92.06 109 ARG A CA 1
ATOM 773 C C . ARG A 1 109 ? -6.414 -5.948 18.251 1.00 92.06 109 ARG A C 1
ATOM 775 O O . ARG A 1 109 ? -6.958 -5.565 19.283 1.00 92.06 109 ARG A O 1
ATOM 782 N N . TYR A 1 110 ? -6.956 -6.847 17.430 1.00 93.75 110 TYR A N 1
ATOM 783 C CA . TYR A 1 110 ? -8.248 -7.459 17.715 1.00 93.75 110 TYR A CA 1
ATOM 784 C C . TYR A 1 110 ? -8.209 -8.316 18.982 1.00 93.75 110 TYR A C 1
ATOM 786 O O . TYR A 1 110 ? -9.110 -8.227 19.808 1.00 93.75 110 TYR A O 1
ATOM 794 N N . GLU A 1 111 ? -7.143 -9.090 19.180 1.00 93.81 111 GLU A N 1
ATOM 795 C CA . GLU A 1 111 ? -6.945 -9.883 20.393 1.00 93.81 111 GLU A CA 1
ATOM 796 C C . GLU A 1 111 ? -6.844 -8.994 21.642 1.00 93.81 111 GLU A C 1
ATOM 798 O O . GLU A 1 111 ? -7.578 -9.212 22.607 1.00 93.81 111 GLU A O 1
ATOM 803 N N . ARG A 1 112 ? -6.031 -7.925 21.593 1.00 95.31 112 ARG A N 1
ATOM 804 C CA . ARG A 1 112 ? -5.941 -6.926 22.675 1.00 95.31 112 ARG A CA 1
ATOM 805 C C . ARG A 1 112 ? -7.295 -6.289 22.979 1.00 95.31 112 ARG A C 1
ATOM 807 O O . ARG A 1 112 ? -7.654 -6.142 24.144 1.00 95.31 112 ARG A O 1
ATOM 814 N N . PHE A 1 113 ? -8.049 -5.933 21.942 1.00 95.56 113 PHE A N 1
ATOM 815 C CA . PHE A 1 113 ? -9.387 -5.365 22.084 1.00 95.56 113 PHE A CA 1
ATOM 816 C C . PHE A 1 113 ? -10.356 -6.349 22.745 1.00 95.56 113 PHE A C 1
ATOM 818 O O . PHE A 1 113 ? -11.073 -5.978 23.668 1.00 95.56 113 PHE A O 1
ATOM 825 N N . ARG A 1 114 ? -10.348 -7.620 22.330 1.00 96.06 114 ARG A N 1
ATOM 826 C CA . ARG A 1 114 ? -11.218 -8.657 22.898 1.00 96.06 114 ARG A CA 1
ATOM 827 C C . ARG A 1 114 ? -10.934 -8.952 24.364 1.00 96.06 114 ARG A C 1
ATOM 829 O O . ARG A 1 114 ? -11.879 -9.197 25.110 1.00 96.06 114 ARG A O 1
ATOM 836 N N . LEU A 1 115 ? -9.664 -8.949 24.761 1.00 96.00 115 LEU A N 1
ATOM 837 C CA . LEU A 1 115 ? -9.272 -9.104 26.161 1.00 96.00 115 LEU A CA 1
ATOM 838 C C . LEU A 1 115 ? -9.792 -7.926 26.995 1.00 96.00 115 LEU A C 1
ATOM 840 O O . LEU A 1 115 ? -10.493 -8.145 27.976 1.00 96.00 115 LEU A O 1
ATOM 844 N N . ALA A 1 116 ? -9.570 -6.691 26.533 1.00 95.81 116 ALA A N 1
ATOM 845 C CA . ALA A 1 116 ? -10.096 -5.497 27.197 1.00 95.81 116 ALA A CA 1
ATOM 846 C C . ALA A 1 116 ? -11.637 -5.483 27.262 1.00 95.81 116 ALA A C 1
ATOM 848 O O . ALA A 1 116 ? -12.223 -5.048 28.249 1.00 95.81 116 ALA A O 1
ATOM 849 N N . LEU A 1 117 ? -12.312 -6.000 26.229 1.00 94.44 117 LEU A N 1
ATOM 850 C CA . LEU A 1 117 ? -13.771 -6.115 26.203 1.00 94.44 117 LEU A CA 1
ATOM 851 C C . LEU A 1 117 ? -14.288 -7.110 27.241 1.00 94.44 117 LEU A C 1
ATOM 853 O O . LEU A 1 117 ? -15.286 -6.826 27.900 1.00 94.44 117 LEU A O 1
ATOM 857 N N . ALA A 1 118 ? -13.613 -8.250 27.397 1.00 95.25 118 ALA A N 1
ATOM 858 C CA . ALA A 1 118 ? -13.971 -9.262 28.387 1.00 95.25 118 ALA A CA 1
ATOM 859 C C . ALA A 1 118 ? -13.804 -8.756 29.831 1.00 95.25 118 ALA A C 1
ATOM 861 O O . ALA A 1 118 ? -14.597 -9.130 30.695 1.00 95.25 118 ALA A O 1
ATOM 862 N N . ASP A 1 119 ? -12.828 -7.876 30.068 1.00 96.06 119 ASP A N 1
ATOM 863 C CA . ASP A 1 119 ? -12.543 -7.287 31.382 1.00 96.06 119 ASP A CA 1
ATOM 864 C C . ASP A 1 119 ? -13.429 -6.068 31.719 1.00 96.06 119 ASP A C 1
ATOM 866 O O . ASP A 1 119 ? -13.432 -5.595 32.857 1.00 96.06 119 ASP A O 1
ATOM 870 N N . GLY A 1 120 ? -14.225 -5.587 30.758 1.00 93.25 120 GLY A N 1
ATOM 871 C CA . GLY A 1 120 ? -15.061 -4.395 30.895 1.00 93.25 120 GLY A CA 1
ATOM 872 C C . GLY A 1 120 ? -14.334 -3.132 30.435 1.00 93.25 120 GLY A C 1
ATOM 873 O O . GLY A 1 120 ? -13.721 -2.425 31.231 1.00 93.25 120 GLY A O 1
ATOM 874 N N . LEU A 1 121 ? -14.457 -2.836 29.140 1.00 94.00 121 LEU A N 1
ATOM 875 C CA . LEU A 1 121 ? -13.772 -1.734 28.459 1.00 94.00 121 LEU A CA 1
ATOM 876 C C . LEU A 1 121 ? -14.137 -0.366 29.067 1.00 94.00 121 LEU A C 1
ATOM 878 O O . LEU A 1 121 ? -15.303 0.036 29.078 1.00 94.00 121 LEU A O 1
ATOM 882 N N . SER A 1 122 ? -13.135 0.372 29.549 1.00 94.69 122 SER A N 1
ATOM 883 C CA . SER A 1 122 ? -13.314 1.745 30.029 1.00 94.69 122 SER A CA 1
ATOM 884 C C . SER A 1 122 ? -13.416 2.748 28.873 1.00 94.69 122 SER A C 1
ATOM 886 O O . SER A 1 122 ? -12.892 2.523 27.783 1.00 94.69 122 SER A O 1
ATOM 888 N N . GLU A 1 123 ? -14.024 3.914 29.115 1.00 92.50 123 GLU A N 1
ATOM 889 C CA . GLU A 1 123 ? -14.128 4.999 28.119 1.00 92.50 123 GLU A CA 1
ATOM 890 C C . GLU A 1 123 ? -12.753 5.424 27.572 1.00 92.50 123 GLU A C 1
ATOM 892 O O . GLU A 1 123 ? -12.579 5.655 26.376 1.00 92.50 123 GLU A O 1
ATOM 897 N N . ARG A 1 124 ? -11.734 5.447 28.440 1.00 94.50 124 ARG A N 1
ATOM 898 C CA . ARG A 1 124 ? -10.354 5.744 28.046 1.00 94.50 124 ARG A CA 1
ATOM 899 C C . ARG A 1 124 ? -9.789 4.697 27.085 1.00 94.50 124 ARG A C 1
ATOM 901 O O . ARG A 1 124 ? -9.072 5.058 26.154 1.00 94.50 124 ARG A O 1
ATOM 908 N N . GLU A 1 125 ? -10.061 3.419 27.327 1.00 94.12 125 GLU A N 1
ATOM 909 C CA . GLU A 1 125 ? -9.587 2.328 26.471 1.00 94.12 125 GLU A CA 1
ATOM 910 C C . GLU A 1 125 ? -10.312 2.325 25.126 1.00 94.12 125 GLU A C 1
ATOM 912 O O . GLU A 1 125 ? -9.657 2.155 24.099 1.00 94.12 125 GLU A O 1
ATOM 917 N N . VAL A 1 126 ? -11.622 2.610 25.105 1.00 94.44 126 VAL A N 1
ATOM 918 C CA . VAL A 1 126 ? -12.373 2.828 23.857 1.00 94.44 126 VAL A CA 1
ATOM 919 C C . VAL A 1 126 ? -11.689 3.920 23.032 1.00 94.44 126 VAL A C 1
ATOM 921 O O . VAL A 1 126 ? -11.292 3.668 21.893 1.00 94.44 126 VAL A O 1
ATOM 924 N N . GLY A 1 127 ? -11.438 5.087 23.636 1.00 93.38 127 GLY A N 1
ATOM 925 C CA . GLY A 1 127 ? -10.757 6.198 22.966 1.00 93.38 127 GLY A CA 1
ATOM 926 C C . GLY A 1 127 ? -9.336 5.861 22.496 1.00 93.38 127 GLY A C 1
ATOM 927 O O . GLY A 1 127 ? -8.881 6.356 21.464 1.00 93.38 127 GLY A O 1
ATOM 928 N N . GLN A 1 128 ? -8.621 4.974 23.198 1.00 95.62 128 GLN A N 1
ATOM 929 C CA . GLN A 1 128 ? -7.315 4.485 22.749 1.00 95.62 128 GLN A CA 1
ATOM 930 C C . GLN A 1 128 ? -7.432 3.653 21.464 1.00 95.62 128 GLN A C 1
ATOM 932 O O . GLN A 1 128 ? -6.656 3.870 20.531 1.00 95.62 128 GLN A O 1
ATOM 937 N N . PHE A 1 129 ? -8.392 2.728 21.388 1.00 95.56 129 PHE A N 1
ATOM 938 C CA . PHE A 1 129 ? -8.610 1.915 20.188 1.00 95.56 129 PHE A CA 1
ATOM 939 C C . PHE A 1 129 ? -9.136 2.739 19.005 1.00 95.56 129 PHE A C 1
ATOM 941 O O . PHE A 1 129 ? -8.695 2.522 17.873 1.00 95.56 129 PHE A O 1
ATOM 948 N N . GLU A 1 130 ? -9.998 3.730 19.248 1.00 94.38 130 GLU A N 1
ATOM 949 C CA . GLU A 1 130 ? -10.380 4.723 18.235 1.00 94.38 130 GLU A CA 1
ATOM 950 C C . GLU A 1 130 ? -9.161 5.507 17.732 1.00 94.38 130 GLU A C 1
ATOM 952 O O . GLU A 1 130 ? -8.977 5.680 16.525 1.00 94.38 130 GLU A O 1
ATOM 957 N N . GLY A 1 131 ? -8.283 5.930 18.647 1.00 94.50 131 GLY A N 1
ATOM 958 C CA . GLY A 1 131 ? -7.028 6.601 18.321 1.00 94.5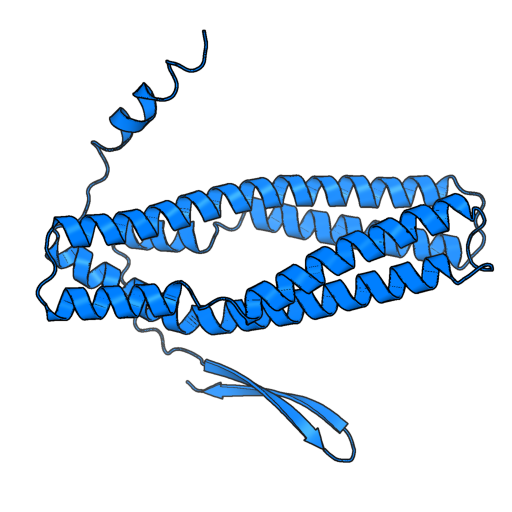0 131 GLY A CA 1
ATOM 959 C C . GLY A 1 131 ? -6.107 5.740 17.453 1.00 94.50 131 GLY A C 1
ATOM 960 O O . GLY A 1 131 ? -5.527 6.240 16.487 1.00 94.50 131 GLY A O 1
ATOM 961 N N . GLU A 1 132 ? -6.007 4.436 17.734 1.00 94.69 132 GLU A N 1
ATOM 962 C CA . GLU A 1 132 ? -5.272 3.493 16.882 1.00 94.69 132 GLU A CA 1
ATOM 963 C C . GLU A 1 132 ? -5.872 3.407 15.466 1.00 94.69 132 GLU A C 1
ATOM 965 O O . GLU A 1 132 ? -5.122 3.355 14.482 1.00 94.69 132 GLU A O 1
ATOM 970 N N . LEU A 1 133 ? -7.205 3.417 15.347 1.00 92.88 133 LEU A N 1
ATOM 971 C CA . LEU A 1 133 ? -7.910 3.368 14.065 1.00 92.88 133 LEU A CA 1
ATOM 972 C C . LEU A 1 133 ? -7.728 4.666 13.260 1.00 92.88 133 LEU A C 1
ATOM 974 O O . LEU A 1 133 ? -7.429 4.622 12.062 1.00 92.88 133 LEU A O 1
ATOM 978 N N . ARG A 1 134 ? -7.822 5.822 13.923 1.00 94.00 134 ARG A N 1
ATOM 979 C CA . ARG A 1 134 ? -7.555 7.136 13.327 1.00 94.00 134 ARG A CA 1
ATOM 980 C C . ARG A 1 134 ? -6.111 7.257 12.852 1.00 94.00 134 ARG A C 1
ATOM 982 O O . ARG A 1 134 ? -5.869 7.670 11.719 1.00 94.00 134 ARG A O 1
ATOM 989 N N . LEU A 1 135 ? -5.148 6.842 13.674 1.00 93.25 135 LEU A N 1
ATOM 990 C CA . LEU A 1 135 ? -3.733 6.853 13.304 1.00 93.25 135 LEU A CA 1
ATOM 991 C C . LEU A 1 135 ? -3.468 5.978 12.069 1.00 93.25 135 LEU A C 1
ATOM 993 O O . LEU A 1 135 ? -2.642 6.321 11.221 1.00 93.25 135 LEU A O 1
ATOM 997 N N . GLU A 1 136 ? -4.170 4.851 11.930 1.00 91.62 136 GLU A N 1
ATOM 998 C CA . GLU A 1 136 ? -4.092 4.019 10.728 1.00 91.62 136 GLU A CA 1
ATOM 999 C C . GLU A 1 136 ? -4.662 4.726 9.490 1.00 91.62 136 GLU A C 1
ATOM 1001 O O . GLU A 1 136 ? -4.067 4.641 8.412 1.00 91.62 136 GLU A O 1
ATOM 1006 N N . ALA A 1 137 ? -5.765 5.463 9.629 1.00 93.62 137 ALA A N 1
ATOM 1007 C CA . ALA A 1 137 ? -6.303 6.288 8.551 1.00 93.62 137 ALA A CA 1
ATOM 1008 C C . ALA A 1 137 ? -5.340 7.409 8.142 1.00 93.62 137 ALA A C 1
ATOM 1010 O O . ALA A 1 137 ? -5.102 7.597 6.949 1.00 93.62 137 ALA A O 1
ATOM 1011 N N . GLU A 1 138 ? -4.716 8.095 9.100 1.00 94.00 138 GLU A N 1
ATOM 1012 C CA . GLU A 1 138 ? -3.715 9.135 8.836 1.00 94.00 138 GLU A CA 1
ATOM 1013 C C . GLU A 1 138 ? -2.478 8.567 8.125 1.00 94.00 138 GLU A C 1
ATOM 1015 O O . GLU A 1 138 ? -2.024 9.112 7.114 1.00 94.00 138 GLU A O 1
ATOM 1020 N N . ARG A 1 139 ? -1.967 7.415 8.582 1.00 90.62 139 ARG A N 1
ATOM 1021 C CA . ARG A 1 139 ? -0.878 6.694 7.900 1.00 90.62 139 ARG A CA 1
ATOM 1022 C C . ARG A 1 139 ? -1.282 6.262 6.496 1.00 90.62 139 ARG A C 1
ATOM 1024 O O . ARG A 1 139 ? -0.486 6.388 5.569 1.00 90.62 139 ARG A O 1
ATOM 1031 N N . GLY A 1 140 ? -2.508 5.775 6.324 1.00 90.31 140 GLY A N 1
ATOM 1032 C CA . GLY A 1 140 ? -3.058 5.394 5.028 1.00 90.31 140 GLY A CA 1
ATOM 1033 C C . GLY A 1 140 ? -3.170 6.582 4.069 1.00 90.31 140 GLY A C 1
ATOM 1034 O O . GLY A 1 140 ? -2.770 6.478 2.909 1.00 90.31 140 GLY A O 1
ATOM 1035 N N . HIS A 1 141 ? -3.622 7.731 4.568 1.00 92.62 141 HIS A N 1
ATOM 1036 C CA . HIS A 1 141 ? -3.675 8.990 3.832 1.00 92.62 141 HIS A CA 1
ATOM 1037 C C . HIS A 1 141 ? -2.281 9.459 3.397 1.00 92.62 141 HIS A C 1
ATOM 1039 O O . HIS A 1 141 ? -2.069 9.841 2.243 1.00 92.62 141 HIS A O 1
ATOM 1045 N N . PHE A 1 142 ? -1.308 9.398 4.309 1.00 91.25 142 PHE A N 1
ATOM 1046 C CA . PHE A 1 142 ? 0.082 9.733 4.016 1.00 91.25 142 PHE A CA 1
ATOM 1047 C C . PHE A 1 142 ? 0.692 8.784 2.975 1.00 91.25 142 PHE A C 1
ATOM 1049 O O . PHE A 1 142 ? 1.247 9.239 1.976 1.00 91.25 142 PHE A O 1
ATOM 1056 N N . ALA A 1 143 ? 0.528 7.471 3.153 1.00 86.25 143 ALA A N 1
ATOM 1057 C CA . ALA A 1 143 ? 1.003 6.462 2.208 1.00 86.25 143 ALA A CA 1
ATOM 1058 C C . ALA A 1 143 ? 0.400 6.663 0.814 1.00 86.25 143 ALA A C 1
ATOM 1060 O O . ALA A 1 143 ? 1.091 6.518 -0.190 1.00 86.25 143 ALA A O 1
ATOM 1061 N N . ARG A 1 144 ? -0.871 7.065 0.745 1.00 92.00 144 ARG A N 1
ATOM 1062 C CA . ARG A 1 144 ? -1.539 7.403 -0.508 1.00 92.00 144 ARG A CA 1
ATOM 1063 C C . ARG A 1 144 ? -0.900 8.620 -1.187 1.00 92.00 144 ARG A C 1
ATOM 1065 O O . ARG A 1 144 ? -0.607 8.558 -2.376 1.00 92.00 144 ARG A O 1
ATOM 1072 N N . LYS A 1 145 ? -0.609 9.699 -0.448 1.00 92.00 145 LYS A N 1
ATOM 1073 C CA . LYS A 1 145 ? 0.131 10.862 -0.984 1.00 92.00 145 LYS A CA 1
ATOM 1074 C C . LYS A 1 145 ? 1.506 10.464 -1.518 1.00 92.00 145 LYS A C 1
ATOM 1076 O O . LYS A 1 145 ? 1.868 10.862 -2.623 1.00 92.00 145 LYS A O 1
ATOM 1081 N N . MET A 1 146 ? 2.236 9.636 -0.773 1.00 87.25 146 MET A N 1
ATOM 1082 C CA . MET A 1 146 ? 3.516 9.097 -1.234 1.00 87.25 146 MET A CA 1
ATOM 1083 C C . MET A 1 146 ? 3.349 8.236 -2.488 1.00 87.25 146 MET A C 1
ATOM 1085 O O . MET A 1 146 ? 4.129 8.382 -3.420 1.00 87.25 146 MET A O 1
ATOM 1089 N N . GLY A 1 147 ? 2.296 7.419 -2.566 1.00 84.38 147 GLY A N 1
ATOM 1090 C CA . GLY A 1 147 ? 1.962 6.624 -3.749 1.00 84.38 147 GLY A CA 1
ATOM 1091 C C . GLY A 1 147 ? 1.737 7.472 -5.003 1.00 84.38 147 GLY A C 1
ATOM 1092 O O . GLY A 1 147 ? 2.216 7.107 -6.074 1.00 84.38 147 GLY A O 1
ATOM 1093 N N . VAL A 1 148 ? 1.097 8.641 -4.873 1.00 90.31 148 VAL A N 1
ATOM 1094 C CA . VAL A 1 148 ? 0.964 9.612 -5.974 1.00 90.31 148 VAL A CA 1
ATOM 1095 C C . VAL A 1 148 ? 2.332 10.129 -6.422 1.00 90.31 148 VAL A C 1
ATOM 1097 O O . VAL A 1 148 ? 2.632 10.096 -7.614 1.00 90.31 148 VAL A O 1
ATOM 1100 N N . ILE A 1 149 ? 3.176 10.562 -5.480 1.00 89.75 149 ILE A N 1
ATOM 1101 C CA . ILE A 1 149 ? 4.524 11.074 -5.774 1.00 89.75 149 ILE A CA 1
ATOM 1102 C C . ILE A 1 149 ? 5.367 9.998 -6.469 1.00 89.75 149 ILE A C 1
ATOM 1104 O O . ILE A 1 149 ? 5.952 10.254 -7.519 1.00 89.75 149 ILE A O 1
ATOM 1108 N N . THR A 1 150 ? 5.388 8.778 -5.928 1.00 83.12 150 THR A N 1
ATOM 1109 C CA . THR A 1 150 ? 6.094 7.637 -6.521 1.00 83.12 150 THR A CA 1
ATOM 1110 C C . THR A 1 150 ? 5.535 7.283 -7.899 1.00 83.12 150 THR A C 1
ATOM 1112 O O . THR A 1 150 ? 6.300 6.988 -8.812 1.00 83.12 150 THR A O 1
ATOM 1115 N N . GLY A 1 151 ? 4.214 7.339 -8.080 1.00 88.12 151 GLY A N 1
ATOM 1116 C CA . GLY A 1 151 ? 3.573 7.123 -9.375 1.00 88.12 151 GLY A CA 1
ATOM 1117 C C . GLY A 1 151 ? 4.052 8.122 -10.430 1.00 88.12 151 GLY A C 1
ATOM 1118 O O . GLY A 1 151 ? 4.491 7.709 -11.500 1.00 88.12 151 GLY A O 1
ATOM 1119 N N . PHE A 1 152 ? 4.069 9.421 -10.111 1.00 91.06 152 PHE A N 1
ATOM 1120 C CA . PHE A 1 152 ? 4.605 10.446 -11.014 1.00 91.06 152 PHE A CA 1
ATOM 1121 C C . PHE A 1 152 ? 6.101 10.288 -11.280 1.00 91.06 152 PHE A C 1
ATOM 1123 O O . PHE A 1 152 ? 6.526 10.438 -12.423 1.00 91.06 152 PHE A O 1
ATOM 1130 N N . ALA A 1 153 ? 6.893 9.940 -10.264 1.00 82.12 153 ALA A N 1
ATOM 1131 C CA . ALA A 1 153 ? 8.314 9.659 -10.448 1.00 82.12 153 ALA A CA 1
ATOM 1132 C C . ALA A 1 153 ? 8.538 8.509 -11.448 1.00 82.12 153 ALA A C 1
ATOM 1134 O O . ALA A 1 153 ? 9.377 8.633 -12.335 1.00 82.12 153 ALA A O 1
ATOM 1135 N N . ASN A 1 154 ? 7.740 7.439 -11.374 1.00 85.50 154 ASN A N 1
ATOM 1136 C CA . ASN A 1 154 ? 7.799 6.327 -12.328 1.00 85.50 154 ASN A CA 1
ATOM 1137 C C . ASN A 1 154 ? 7.350 6.729 -13.740 1.00 85.50 154 ASN A C 1
ATOM 1139 O O . ASN A 1 154 ? 7.954 6.282 -14.710 1.00 85.50 154 ASN A O 1
ATOM 1143 N N . ILE A 1 155 ? 6.331 7.589 -13.875 1.00 92.38 155 ILE A N 1
ATOM 1144 C CA . ILE A 1 155 ? 5.918 8.135 -15.181 1.00 92.38 155 ILE A CA 1
ATOM 1145 C C . ILE A 1 155 ? 7.071 8.915 -15.815 1.00 92.38 155 ILE A C 1
ATOM 1147 O O . ILE A 1 155 ? 7.426 8.661 -16.964 1.00 92.38 155 ILE A O 1
ATOM 1151 N N . LEU A 1 156 ? 7.675 9.839 -15.062 1.00 89.75 156 LEU A N 1
ATOM 1152 C CA . LEU A 1 156 ? 8.793 10.652 -15.540 1.00 89.75 156 LEU A CA 1
ATOM 1153 C C . LEU A 1 156 ? 10.024 9.794 -15.850 1.00 89.75 156 LEU A C 1
ATOM 1155 O O . LEU A 1 156 ? 10.656 9.997 -16.882 1.00 89.75 156 LEU A O 1
ATOM 1159 N N . GLY A 1 157 ? 10.330 8.809 -15.003 1.00 82.31 157 GLY A N 1
ATOM 1160 C CA . GLY A 1 157 ? 11.410 7.851 -15.236 1.00 82.31 157 GLY A CA 1
ATOM 1161 C C . GLY A 1 157 ? 11.186 7.020 -16.501 1.00 82.31 157 GLY A C 1
ATOM 1162 O O . GLY A 1 157 ? 12.077 6.934 -17.340 1.00 82.31 157 GLY A O 1
ATOM 1163 N N . GLY A 1 158 ? 9.981 6.472 -16.685 1.00 86.94 158 GLY A N 1
ATOM 1164 C CA . GLY A 1 158 ? 9.612 5.713 -17.881 1.00 86.94 158 GLY A CA 1
ATOM 1165 C C . GLY A 1 158 ? 9.692 6.549 -19.159 1.00 86.94 158 GLY A C 1
ATOM 1166 O O . GLY A 1 158 ? 10.286 6.111 -20.142 1.00 86.94 158 GLY A O 1
ATOM 1167 N N . ALA A 1 159 ? 9.180 7.783 -19.131 1.00 90.44 159 ALA A N 1
ATOM 1168 C CA . ALA A 1 159 ? 9.294 8.721 -20.248 1.00 90.44 159 ALA A CA 1
ATOM 1169 C C . ALA A 1 159 ? 10.757 9.090 -20.548 1.00 90.44 159 ALA A C 1
ATOM 1171 O O . ALA A 1 159 ? 11.150 9.144 -21.711 1.00 90.44 159 ALA A O 1
ATOM 1172 N N . GLY A 1 160 ? 11.571 9.297 -19.509 1.00 81.44 160 GLY A N 1
ATOM 1173 C CA . GLY A 1 160 ? 13.005 9.546 -19.640 1.00 81.44 160 GLY A CA 1
ATOM 1174 C C . GLY A 1 160 ? 13.734 8.400 -20.341 1.00 81.44 160 GLY A C 1
ATOM 1175 O O . GLY A 1 160 ? 14.523 8.661 -21.243 1.00 81.44 160 GLY A O 1
ATOM 1176 N N . ILE A 1 161 ? 13.415 7.146 -19.996 1.00 83.44 161 ILE A N 1
ATOM 1177 C CA . ILE A 1 161 ? 13.956 5.959 -20.678 1.00 83.44 161 ILE A CA 1
ATOM 1178 C C . ILE A 1 161 ? 13.545 5.960 -22.152 1.00 83.44 161 ILE A C 1
ATOM 1180 O O . ILE A 1 161 ? 14.408 5.836 -23.008 1.00 83.44 161 ILE A O 1
ATOM 1184 N N . VAL A 1 162 ? 12.263 6.176 -22.466 1.00 87.81 162 VAL A N 1
ATOM 1185 C CA . VAL A 1 162 ? 11.777 6.217 -23.861 1.00 87.81 162 VAL A CA 1
ATOM 1186 C C . VAL A 1 162 ? 12.503 7.287 -24.685 1.00 87.81 162 VAL A C 1
ATOM 1188 O O . VAL A 1 162 ? 12.917 7.017 -25.811 1.00 87.81 162 VAL A O 1
ATOM 1191 N N . ILE A 1 163 ? 12.686 8.491 -24.131 1.00 84.56 163 ILE A N 1
ATOM 1192 C CA . ILE A 1 163 ? 13.404 9.586 -24.802 1.00 84.56 163 ILE A CA 1
ATOM 1193 C C . ILE A 1 163 ? 14.884 9.234 -24.981 1.00 84.56 163 ILE A C 1
ATOM 1195 O O . ILE A 1 163 ? 15.430 9.449 -26.060 1.00 84.56 163 ILE A O 1
ATOM 1199 N N . ALA A 1 164 ? 15.531 8.683 -23.951 1.00 79.81 164 ALA A N 1
ATOM 1200 C CA . ALA A 1 164 ? 16.931 8.277 -24.017 1.00 79.81 164 ALA A CA 1
ATOM 1201 C C . ALA A 1 164 ? 17.151 7.161 -25.047 1.00 79.81 164 ALA A C 1
ATOM 1203 O O . ALA A 1 164 ? 18.089 7.243 -25.832 1.00 79.81 164 ALA A O 1
ATOM 1204 N N . THR A 1 165 ? 16.258 6.170 -25.100 1.00 84.38 165 THR A N 1
ATOM 1205 C CA . THR A 1 165 ? 16.269 5.110 -26.116 1.00 84.38 165 THR A CA 1
ATOM 1206 C C . THR A 1 165 ? 16.102 5.685 -27.518 1.00 84.38 165 THR A C 1
ATOM 1208 O O . THR A 1 165 ? 16.872 5.333 -28.398 1.00 84.38 165 THR A O 1
ATOM 1211 N N . ALA A 1 166 ? 15.168 6.620 -27.718 1.00 86.38 166 ALA A N 1
ATOM 1212 C CA . ALA A 1 166 ? 14.978 7.273 -29.014 1.00 86.38 166 ALA A CA 1
ATOM 1213 C C . ALA A 1 166 ? 16.179 8.142 -29.442 1.00 86.38 166 ALA A C 1
ATOM 1215 O O . ALA A 1 166 ? 16.404 8.343 -30.633 1.00 86.38 166 ALA A O 1
ATOM 1216 N N . ALA A 1 167 ? 16.925 8.696 -28.482 1.00 84.06 167 ALA A N 1
ATOM 1217 C CA . ALA A 1 167 ? 18.113 9.508 -28.742 1.00 84.06 167 ALA A CA 1
ATOM 1218 C C . ALA A 1 167 ? 19.386 8.667 -28.939 1.00 84.06 167 ALA A C 1
ATOM 1220 O O . ALA A 1 167 ? 20.334 9.128 -29.576 1.00 84.06 167 ALA A O 1
ATOM 1221 N N . ALA A 1 168 ? 19.429 7.456 -28.384 1.00 77.75 168 ALA A N 1
ATOM 1222 C CA . ALA A 1 168 ? 20.553 6.549 -28.531 1.00 77.75 168 ALA A CA 1
ATOM 1223 C C . ALA A 1 168 ? 20.523 5.882 -29.916 1.00 77.75 168 ALA A C 1
ATOM 1225 O O . ALA A 1 168 ? 19.488 5.412 -30.375 1.00 77.75 168 ALA A O 1
ATOM 1226 N N . THR A 1 169 ? 21.673 5.782 -30.586 1.00 74.94 169 THR A N 1
ATOM 1227 C CA . THR A 1 169 ? 21.819 5.038 -31.853 1.00 74.94 169 THR A CA 1
ATOM 1228 C C . THR A 1 169 ? 21.875 3.523 -31.604 1.00 74.94 169 THR A C 1
ATOM 1230 O O . THR A 1 169 ? 22.818 2.848 -32.018 1.00 74.94 169 THR A O 1
ATOM 1233 N N . THR A 1 170 ? 20.922 2.993 -30.838 1.00 67.62 170 THR A N 1
ATOM 1234 C CA . THR A 1 17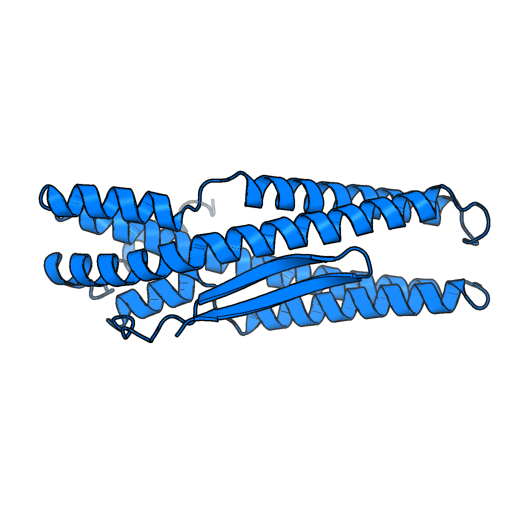0 ? 20.790 1.561 -30.540 1.00 67.62 170 THR A CA 1
ATOM 1235 C C . THR A 1 170 ? 20.131 0.835 -31.709 1.00 67.62 170 THR A C 1
ATOM 1237 O O . THR A 1 170 ? 19.204 1.368 -32.305 1.00 67.62 170 THR A O 1
ATOM 1240 N N . ASN A 1 171 ? 20.575 -0.384 -32.035 1.00 76.69 171 ASN A N 1
ATOM 1241 C CA . ASN A 1 171 ? 19.990 -1.184 -33.119 1.00 76.69 171 ASN A CA 1
ATOM 1242 C C . ASN A 1 171 ? 19.048 -2.272 -32.568 1.00 76.69 171 ASN A C 1
ATOM 1244 O O . ASN A 1 171 ? 19.429 -3.020 -31.665 1.00 76.69 171 ASN A O 1
ATOM 1248 N N . GLY A 1 172 ? 17.857 -2.403 -33.164 1.00 77.12 172 GLY A N 1
ATOM 1249 C CA . GLY A 1 172 ? 16.970 -3.572 -33.069 1.00 77.12 172 GLY A CA 1
ATOM 1250 C C . GLY A 1 172 ? 16.481 -3.921 -31.658 1.00 77.12 172 GLY A C 1
ATOM 1251 O O . GLY A 1 172 ? 15.564 -3.296 -31.119 1.00 77.12 172 GLY A O 1
ATOM 1252 N N . ASP A 1 173 ? 17.068 -4.962 -31.067 1.00 77.38 173 ASP A N 1
ATOM 1253 C CA . ASP A 1 173 ? 16.583 -5.568 -29.819 1.00 77.38 173 ASP A CA 1
ATOM 1254 C C . ASP A 1 173 ? 16.757 -4.645 -28.602 1.00 77.38 173 ASP A C 1
ATOM 1256 O O . ASP A 1 173 ? 15.915 -4.630 -27.700 1.00 77.38 173 ASP A O 1
ATOM 1260 N N . GLN A 1 174 ? 17.811 -3.824 -28.589 1.00 73.00 174 GLN A N 1
ATOM 1261 C CA . GLN A 1 174 ? 18.086 -2.877 -27.500 1.00 73.00 174 GLN A CA 1
ATOM 1262 C C . GLN A 1 174 ? 17.075 -1.727 -27.482 1.00 73.00 174 GLN A C 1
ATOM 1264 O O . GLN A 1 174 ? 16.560 -1.356 -26.426 1.00 73.00 174 GLN A O 1
ATOM 1269 N N . GLU A 1 175 ? 16.745 -1.207 -28.664 1.00 82.31 175 GLU A N 1
ATOM 1270 C CA . GLU A 1 175 ? 15.744 -0.157 -28.848 1.00 82.31 175 GLU A CA 1
ATOM 1271 C C . GLU A 1 175 ? 14.360 -0.652 -28.399 1.00 82.31 175 GLU A C 1
ATOM 1273 O O . GLU A 1 175 ? 13.688 -0.024 -27.577 1.00 82.31 175 GLU A O 1
ATOM 1278 N N . THR A 1 176 ? 13.978 -1.851 -28.850 1.00 84.81 176 THR A N 1
ATOM 1279 C CA . THR A 1 176 ? 12.718 -2.495 -28.450 1.00 84.81 176 THR A CA 1
ATOM 1280 C C . THR A 1 176 ? 12.653 -2.696 -26.936 1.00 84.81 176 THR A C 1
ATOM 1282 O O . THR A 1 176 ? 11.645 -2.374 -26.305 1.00 84.81 176 THR A O 1
ATOM 1285 N N . THR A 1 177 ? 13.742 -3.178 -26.332 1.00 79.06 177 THR A N 1
ATOM 1286 C CA . THR A 1 177 ? 13.830 -3.396 -24.882 1.00 79.06 177 THR A CA 1
ATOM 1287 C C . THR A 1 177 ? 13.669 -2.088 -24.108 1.00 79.06 177 THR A C 1
ATOM 1289 O O . THR A 1 177 ? 12.888 -2.036 -23.156 1.00 79.06 177 THR A O 1
ATOM 1292 N N . GLY A 1 178 ? 14.335 -1.012 -24.536 1.00 79.44 178 GLY A N 1
ATOM 1293 C CA . GLY A 1 178 ? 14.215 0.311 -23.920 1.00 79.44 178 GLY A CA 1
ATOM 1294 C C . GLY A 1 178 ? 12.786 0.857 -23.962 1.00 79.44 178 GLY A C 1
ATOM 1295 O O . GLY A 1 178 ? 12.252 1.282 -22.933 1.00 79.44 178 GLY A O 1
ATOM 1296 N N . TYR A 1 179 ? 12.115 0.753 -25.114 1.00 87.50 179 TYR A N 1
ATOM 1297 C CA . TYR A 1 179 ? 10.716 1.163 -25.244 1.00 87.50 179 TYR A CA 1
ATOM 1298 C C . TYR A 1 179 ? 9.765 0.333 -24.385 1.00 87.50 179 TYR A C 1
ATOM 1300 O O . TYR A 1 179 ? 8.869 0.902 -23.754 1.00 87.50 179 TYR A O 1
ATOM 1308 N N . VAL A 1 180 ? 9.957 -0.987 -24.321 1.00 85.44 180 VAL A N 1
ATOM 1309 C CA . VAL A 1 180 ? 9.137 -1.870 -23.481 1.00 85.44 180 VAL A CA 1
ATOM 1310 C C . VAL A 1 180 ? 9.333 -1.532 -22.004 1.00 85.44 180 VAL A C 1
ATOM 1312 O O . VAL A 1 180 ? 8.345 -1.304 -21.307 1.00 85.44 180 VAL A O 1
ATOM 1315 N N . ILE A 1 181 ? 10.577 -1.422 -21.527 1.00 83.25 181 ILE A N 1
ATOM 1316 C CA . ILE A 1 181 ? 10.873 -1.086 -20.125 1.00 83.25 181 ILE A CA 1
ATOM 1317 C C . ILE A 1 181 ? 10.302 0.288 -19.769 1.00 83.25 181 ILE A C 1
ATOM 1319 O O . ILE A 1 181 ? 9.593 0.415 -18.768 1.00 83.25 181 ILE A O 1
ATOM 1323 N N . GLY A 1 182 ? 10.562 1.308 -20.592 1.00 83.19 182 GLY A N 1
ATOM 1324 C CA . GLY A 1 182 ? 10.077 2.665 -20.355 1.00 83.19 182 GLY A CA 1
ATOM 1325 C C . GLY A 1 182 ? 8.548 2.748 -20.337 1.00 83.19 182 GLY A C 1
ATOM 1326 O O . GLY A 1 182 ? 7.971 3.367 -19.439 1.00 83.19 182 GLY A O 1
ATOM 1327 N N . SER A 1 183 ? 7.878 2.050 -21.260 1.00 90.00 183 SER A N 1
ATOM 1328 C CA . SER A 1 183 ? 6.412 2.002 -21.331 1.00 90.00 183 SER A CA 1
ATOM 1329 C C . SER A 1 183 ? 5.795 1.241 -20.159 1.00 90.00 183 SER A C 1
ATOM 1331 O O . SER A 1 183 ? 4.812 1.706 -19.583 1.00 90.00 183 SER A O 1
ATOM 1333 N N . VAL A 1 184 ? 6.368 0.098 -19.765 1.00 87.12 184 VAL A N 1
ATOM 1334 C CA . VAL A 1 184 ? 5.899 -0.676 -18.604 1.00 87.12 184 VAL A CA 1
ATOM 1335 C C . VAL A 1 184 ? 6.082 0.130 -17.323 1.00 87.12 184 VAL A C 1
ATOM 1337 O O . VAL A 1 184 ? 5.143 0.237 -16.535 1.00 87.12 184 VAL A O 1
ATOM 1340 N N . LEU A 1 185 ? 7.247 0.753 -17.124 1.00 86.75 185 LEU A N 1
ATOM 1341 C CA . LEU A 1 185 ? 7.513 1.581 -15.949 1.00 86.75 185 LEU A CA 1
ATOM 1342 C C . LEU A 1 185 ? 6.563 2.783 -15.884 1.00 86.75 185 LEU A C 1
ATOM 1344 O O . LEU A 1 185 ? 5.955 3.035 -14.841 1.00 86.75 185 LEU A O 1
ATOM 1348 N N . GLY A 1 186 ? 6.382 3.484 -17.007 1.00 89.19 186 GLY A N 1
ATOM 1349 C CA . GLY A 1 186 ? 5.463 4.614 -17.101 1.00 89.19 186 GLY A CA 1
ATOM 1350 C C . GLY A 1 186 ? 4.004 4.209 -16.878 1.00 89.19 186 GLY A C 1
ATOM 1351 O O . GLY A 1 186 ? 3.290 4.859 -16.114 1.00 89.19 186 GLY A O 1
ATOM 1352 N N . GLY A 1 187 ? 3.574 3.092 -17.469 1.00 90.81 187 GLY A N 1
ATOM 1353 C CA . GLY A 1 187 ? 2.234 2.530 -17.302 1.00 90.81 187 GLY A CA 1
ATOM 1354 C C . GLY A 1 187 ? 1.949 2.089 -15.865 1.00 90.81 187 GLY A C 1
ATOM 1355 O O . GLY A 1 187 ? 0.905 2.434 -15.311 1.00 90.81 187 GLY A O 1
ATOM 1356 N N . LEU A 1 188 ? 2.893 1.400 -15.216 1.00 88.06 188 LEU A N 1
ATOM 1357 C CA . LEU A 1 188 ? 2.792 1.044 -13.797 1.00 88.06 188 LEU A CA 1
ATOM 1358 C C . LEU A 1 188 ? 2.768 2.289 -12.903 1.00 88.06 188 LEU A C 1
ATOM 1360 O O . LEU A 1 188 ? 1.989 2.343 -11.951 1.00 88.06 188 LEU A O 1
ATOM 1364 N N . GLY A 1 189 ? 3.572 3.307 -13.226 1.00 88.62 189 GLY A N 1
ATOM 1365 C CA . GLY A 1 189 ? 3.545 4.608 -12.558 1.00 88.62 189 GLY A CA 1
ATOM 1366 C C . GLY A 1 189 ? 2.175 5.279 -12.638 1.00 88.62 189 GLY A C 1
ATOM 1367 O O . GLY A 1 189 ? 1.637 5.699 -11.612 1.00 88.62 189 GLY A O 1
ATOM 1368 N N . LEU A 1 190 ? 1.570 5.297 -13.829 1.00 95.44 190 LEU A N 1
ATOM 1369 C CA . LEU A 1 190 ? 0.231 5.838 -14.057 1.00 95.44 190 LEU A CA 1
ATOM 1370 C C . LEU A 1 190 ? -0.836 5.067 -13.281 1.00 95.44 190 LEU A C 1
ATOM 1372 O O . LEU A 1 190 ? -1.623 5.681 -12.562 1.00 95.44 190 LEU A O 1
ATOM 1376 N N . LEU A 1 191 ? -0.845 3.735 -13.365 1.00 92.44 191 LEU A N 1
ATOM 1377 C CA . LEU A 1 191 ? -1.790 2.907 -12.613 1.00 92.44 191 LEU A CA 1
ATOM 1378 C C . LEU A 1 191 ? -1.657 3.132 -11.103 1.00 92.44 191 LEU A C 1
ATOM 1380 O O . LEU A 1 191 ? -2.664 3.246 -10.405 1.00 92.44 191 LEU A O 1
ATOM 1384 N N . HIS A 1 192 ? -0.430 3.241 -10.593 1.00 88.12 192 HIS A N 1
ATOM 1385 C CA . HIS A 1 192 ? -0.179 3.494 -9.178 1.00 88.12 192 HIS A CA 1
ATOM 1386 C C . HIS A 1 192 ? -0.615 4.903 -8.743 1.00 88.12 192 HIS A C 1
ATOM 1388 O O . HIS A 1 192 ? -1.229 5.049 -7.680 1.00 88.12 192 HIS A O 1
ATOM 1394 N N . ALA A 1 193 ? -0.366 5.924 -9.570 1.00 91.38 193 ALA A N 1
ATOM 1395 C CA . ALA A 1 193 ? -0.817 7.294 -9.335 1.00 91.38 193 ALA A CA 1
ATOM 1396 C C . ALA A 1 193 ? -2.347 7.387 -9.338 1.00 91.38 193 ALA A C 1
ATOM 1398 O O . ALA A 1 193 ? -2.926 7.859 -8.362 1.00 91.38 193 ALA A O 1
ATOM 1399 N N . LEU A 1 194 ? -3.011 6.867 -10.378 1.00 93.75 194 LEU A N 1
ATOM 1400 C CA . LEU A 1 194 ? -4.473 6.809 -10.467 1.00 93.75 194 LEU A CA 1
ATOM 1401 C C . LEU A 1 194 ? -5.051 6.071 -9.265 1.00 93.75 194 LEU A C 1
ATOM 1403 O O . LEU A 1 194 ? -5.981 6.563 -8.623 1.00 93.75 194 LEU A O 1
ATOM 1407 N N . LYS A 1 195 ? -4.447 4.934 -8.899 1.00 92.62 195 LYS A N 1
ATOM 1408 C CA . LYS A 1 195 ? -4.899 4.175 -7.741 1.00 92.62 195 LYS A CA 1
ATOM 1409 C C . LYS A 1 195 ? -4.845 4.993 -6.461 1.00 92.62 195 LYS A C 1
ATOM 1411 O O . LYS A 1 195 ? -5.781 4.958 -5.668 1.00 92.62 195 LYS A O 1
ATOM 1416 N N . SER A 1 196 ? -3.759 5.727 -6.278 1.00 90.44 196 SER A N 1
ATOM 1417 C CA . SER A 1 196 ? -3.539 6.553 -5.097 1.00 90.44 196 SER A CA 1
ATOM 1418 C C . SER A 1 196 ? -4.386 7.833 -5.112 1.00 90.44 196 SER A C 1
ATOM 1420 O O . SER A 1 196 ? -4.715 8.362 -4.063 1.00 90.44 196 SER A O 1
ATOM 1422 N N . ILE A 1 197 ? -4.793 8.349 -6.269 1.00 94.38 197 ILE A N 1
ATOM 1423 C CA . ILE A 1 197 ? -5.676 9.523 -6.338 1.00 94.38 197 ILE A CA 1
ATOM 1424 C C . ILE A 1 197 ? -7.121 9.129 -6.018 1.00 94.38 197 ILE A C 1
ATOM 1426 O O . ILE A 1 197 ? -7.773 9.783 -5.205 1.00 94.38 197 ILE A O 1
ATOM 1430 N N . PHE A 1 198 ? -7.617 8.063 -6.649 1.00 95.19 198 PHE A N 1
ATOM 1431 C CA . PHE A 1 198 ? -9.049 7.763 -6.667 1.00 95.19 198 PHE A CA 1
ATOM 1432 C C . PHE A 1 198 ? -9.503 6.767 -5.602 1.00 95.19 198 PHE A C 1
ATOM 1434 O O . PHE A 1 198 ? -10.658 6.834 -5.181 1.00 95.19 198 PHE A O 1
ATOM 1441 N N . TRP A 1 199 ? -8.637 5.862 -5.132 1.00 94.56 199 TRP A N 1
ATOM 1442 C CA . TRP A 1 199 ? -9.028 4.901 -4.101 1.00 94.56 199 TRP A CA 1
ATOM 1443 C C . TRP A 1 199 ? -8.505 5.316 -2.725 1.00 94.56 199 TRP A C 1
ATOM 1445 O O . TRP A 1 199 ? -7.290 5.339 -2.503 1.00 94.56 199 TRP A O 1
ATOM 1455 N N . PRO A 1 200 ? -9.404 5.583 -1.756 1.00 92.56 200 PRO A N 1
ATOM 1456 C CA . PRO A 1 200 ? -8.996 5.792 -0.379 1.00 92.56 200 PRO A CA 1
ATOM 1457 C C . PRO A 1 200 ? -8.247 4.565 0.133 1.00 92.56 200 PRO A C 1
ATOM 1459 O O . PRO A 1 200 ? -8.563 3.432 -0.247 1.00 92.56 200 PRO A O 1
ATOM 1462 N N . SER A 1 201 ? -7.267 4.772 1.006 1.00 90.94 201 SER A N 1
ATOM 1463 C CA . SER A 1 201 ? -6.552 3.674 1.648 1.00 90.94 201 SER A CA 1
ATOM 1464 C C . SER A 1 201 ? -7.506 2.833 2.502 1.00 90.94 201 SER A C 1
ATOM 1466 O O . SER A 1 201 ? -8.603 3.263 2.866 1.00 90.94 201 SER A O 1
ATOM 1468 N N . ARG A 1 202 ? -7.095 1.606 2.835 1.00 88.88 202 ARG A N 1
ATOM 1469 C CA . ARG A 1 202 ? -7.899 0.722 3.690 1.00 88.88 202 ARG A CA 1
ATOM 1470 C C . ARG A 1 202 ? -8.206 1.377 5.043 1.00 88.88 202 ARG A C 1
ATOM 1472 O O . ARG A 1 202 ? -9.362 1.344 5.443 1.00 88.88 202 ARG A O 1
ATOM 1479 N N . GLY A 1 203 ? -7.215 2.010 5.677 1.00 90.19 203 GLY A N 1
ATOM 1480 C CA . GLY A 1 203 ? -7.392 2.728 6.944 1.00 90.19 203 GLY A CA 1
ATOM 1481 C C . GLY A 1 203 ? -8.422 3.853 6.841 1.00 90.19 203 GLY A C 1
ATOM 1482 O O . GLY A 1 203 ? -9.342 3.911 7.645 1.00 90.19 203 GLY A O 1
ATOM 1483 N N . GLU A 1 204 ? -8.351 4.680 5.793 1.00 93.00 204 GLU A N 1
ATOM 1484 C CA . GLU A 1 204 ? -9.317 5.772 5.589 1.00 93.00 204 GLU A CA 1
ATOM 1485 C C . GLU A 1 204 ? -10.743 5.274 5.349 1.00 93.00 204 GLU A C 1
ATOM 1487 O O . GLU A 1 204 ? -11.687 5.881 5.845 1.00 93.00 204 GLU A O 1
ATOM 1492 N N . ARG A 1 205 ? -10.922 4.179 4.595 1.00 92.88 205 ARG A N 1
ATOM 1493 C CA . ARG A 1 205 ? -12.260 3.597 4.390 1.00 92.88 205 ARG A CA 1
ATOM 1494 C C . ARG A 1 205 ? -12.839 3.059 5.689 1.00 92.88 205 ARG A C 1
ATOM 1496 O O . ARG A 1 205 ? -14.018 3.260 5.936 1.00 92.88 205 ARG A O 1
ATOM 1503 N N . VAL A 1 206 ? -12.023 2.381 6.494 1.00 91.50 206 VAL A N 1
ATOM 1504 C CA . VAL A 1 206 ? -12.479 1.816 7.767 1.00 91.50 206 VAL A CA 1
ATOM 1505 C C . VAL A 1 206 ? -12.800 2.921 8.771 1.00 91.50 206 VAL A C 1
ATOM 1507 O O . VAL A 1 206 ? -13.840 2.859 9.412 1.00 91.50 206 VAL A O 1
ATOM 1510 N N . TRP A 1 207 ? -11.962 3.955 8.867 1.00 94.12 207 TRP A N 1
ATOM 1511 C CA . TRP A 1 207 ? -12.248 5.120 9.708 1.00 94.12 207 TRP A CA 1
ATOM 1512 C C . TRP A 1 207 ? -13.532 5.832 9.281 1.00 94.12 207 TRP A C 1
ATOM 1514 O O . TRP A 1 207 ? -14.358 6.182 10.113 1.00 94.12 207 TRP A O 1
ATOM 1524 N N . ARG A 1 208 ? -13.756 5.977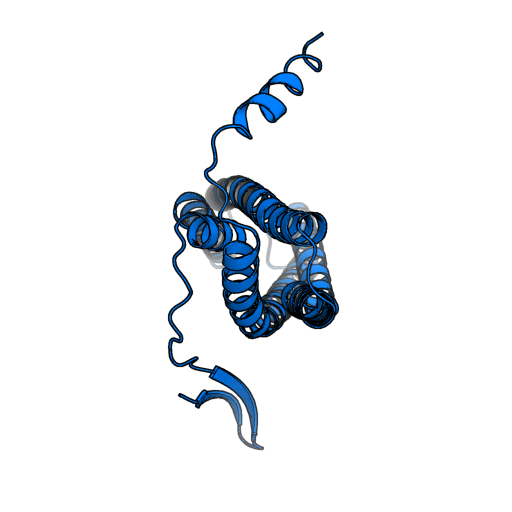 7.971 1.00 93.38 208 ARG A N 1
ATOM 1525 C CA . ARG A 1 208 ? -15.006 6.539 7.458 1.00 93.38 208 ARG A CA 1
ATOM 1526 C C . ARG A 1 208 ? -16.223 5.680 7.820 1.00 93.38 208 ARG A C 1
ATOM 1528 O O . ARG A 1 208 ? -17.190 6.226 8.328 1.00 93.38 208 ARG A O 1
ATOM 1535 N N . GLN A 1 209 ? -16.146 4.360 7.634 1.00 91.50 209 GLN A N 1
ATOM 1536 C CA . GLN A 1 209 ? -17.214 3.423 8.023 1.00 91.50 209 GLN A CA 1
ATOM 1537 C C . GLN A 1 209 ? -17.522 3.499 9.522 1.00 91.50 209 GLN A C 1
ATOM 1539 O O . GLN A 1 209 ? -18.684 3.490 9.918 1.00 91.50 209 GLN A O 1
ATOM 1544 N N . TYR A 1 210 ? -16.481 3.628 10.349 1.00 92.12 210 TYR A N 1
ATOM 1545 C CA . TYR A 1 210 ? -16.620 3.805 11.791 1.00 92.12 210 TYR A CA 1
ATOM 1546 C C . TYR A 1 210 ? -17.448 5.050 12.148 1.00 92.12 210 TYR A C 1
ATOM 1548 O O . TYR A 1 210 ? -18.402 4.960 12.928 1.00 92.12 210 TYR A O 1
ATOM 1556 N N . LEU A 1 211 ? -17.115 6.190 11.533 1.00 91.62 211 LEU A N 1
ATOM 1557 C CA . LEU A 1 211 ? -17.806 7.465 11.738 1.00 91.62 211 LEU A CA 1
ATOM 1558 C C . LEU A 1 211 ? -19.238 7.453 11.194 1.00 91.62 211 LEU A C 1
ATOM 1560 O O . LEU A 1 211 ? -20.154 7.927 11.861 1.00 91.62 211 LEU A O 1
ATOM 1564 N N . GLU A 1 212 ? -19.442 6.880 10.006 1.00 91.00 212 GLU A N 1
ATOM 1565 C CA . GLU A 1 212 ? -20.761 6.751 9.369 1.00 91.00 212 GLU A CA 1
ATOM 1566 C C . GLU A 1 212 ? -21.680 5.789 10.140 1.00 91.00 212 GLU A C 1
ATOM 1568 O O . GLU A 1 212 ? -22.900 5.850 10.005 1.00 91.00 212 GLU A O 1
ATOM 1573 N N . GLY A 1 213 ? -21.113 4.940 11.003 1.00 85.75 213 GLY A N 1
ATOM 1574 C CA . GLY A 1 213 ? -21.860 3.916 11.725 1.00 85.75 213 GLY A CA 1
ATOM 1575 C C . GLY A 1 213 ? -22.307 2.758 10.844 1.00 85.75 213 GLY A C 1
ATOM 1576 O O . GLY A 1 213 ? -23.156 1.973 11.266 1.00 85.75 213 GLY A O 1
ATOM 1577 N N . ASP A 1 214 ? -21.709 2.635 9.659 1.00 82.81 214 ASP A N 1
ATOM 1578 C CA . ASP A 1 214 ? -21.869 1.498 8.768 1.00 82.81 214 ASP A CA 1
ATOM 1579 C C . ASP A 1 214 ? -21.220 0.279 9.425 1.00 82.81 214 ASP A C 1
ATOM 1581 O O . ASP A 1 214 ? -20.030 -0.015 9.261 1.00 82.81 214 ASP A O 1
ATOM 1585 N N . MET A 1 215 ? -22.023 -0.440 10.206 1.00 72.38 215 MET A N 1
ATOM 1586 C CA . MET A 1 215 ? -21.658 -1.752 10.713 1.00 72.38 215 MET A CA 1
ATOM 1587 C C . MET A 1 215 ? -21.367 -2.633 9.498 1.00 72.38 215 MET A C 1
ATOM 1589 O O . MET A 1 215 ? -22.203 -2.698 8.589 1.00 72.38 215 MET A O 1
ATOM 1593 N N . PRO A 1 216 ? -20.197 -3.292 9.418 1.00 65.69 216 PRO A N 1
ATOM 1594 C CA . PRO A 1 216 ? -19.951 -4.216 8.332 1.00 65.69 216 PRO A CA 1
ATOM 1595 C C . PRO A 1 216 ? -21.062 -5.264 8.377 1.00 65.69 216 PRO A C 1
ATOM 1597 O O . PRO A 1 216 ? -21.126 -6.053 9.317 1.00 65.69 216 PRO A O 1
ATOM 1600 N N . GLU A 1 217 ? -21.951 -5.245 7.376 1.00 59.53 217 GLU A N 1
ATOM 1601 C CA . GLU A 1 217 ? -22.896 -6.333 7.148 1.00 59.53 217 GLU A CA 1
ATOM 1602 C C . GLU A 1 217 ? -22.103 -7.631 7.286 1.00 59.53 217 GLU A C 1
ATOM 1604 O O . GLU A 1 217 ? -20.986 -7.715 6.754 1.00 59.53 217 GLU A O 1
ATOM 1609 N N . ALA A 1 218 ? -22.650 -8.617 8.000 1.00 52.31 218 ALA A N 1
ATOM 1610 C CA . ALA A 1 218 ? -22.128 -9.976 8.032 1.00 52.31 218 ALA A CA 1
ATOM 1611 C C . ALA A 1 218 ? -22.236 -10.572 6.618 1.00 52.31 218 ALA A C 1
ATOM 1613 O O . ALA A 1 218 ? -23.066 -11.425 6.324 1.00 52.31 218 ALA A O 1
ATOM 1614 N N . ARG A 1 219 ? -21.456 -10.038 5.680 1.00 47.69 219 ARG A N 1
ATOM 1615 C CA . ARG A 1 219 ? -21.342 -10.536 4.326 1.00 47.69 219 ARG A CA 1
ATOM 1616 C C . ARG A 1 219 ? -20.641 -11.864 4.458 1.00 47.69 219 ARG A C 1
ATOM 1618 O O . ARG A 1 219 ? -19.552 -11.906 5.030 1.00 47.69 219 ARG A O 1
ATOM 1625 N N . ALA A 1 220 ? -21.278 -12.901 3.918 1.00 47.47 220 ALA A N 1
ATOM 1626 C CA . ALA A 1 220 ? -20.669 -14.198 3.681 1.00 47.47 220 ALA A CA 1
ATOM 1627 C C . ALA A 1 220 ? -19.221 -13.977 3.223 1.00 47.47 220 ALA A C 1
ATOM 1629 O O . ALA A 1 220 ? -18.964 -13.347 2.189 1.00 47.47 220 ALA A O 1
ATOM 1630 N N . SER A 1 221 ? -18.275 -14.351 4.079 1.00 45.44 221 SER A N 1
ATOM 1631 C CA . SER A 1 221 ? -16.863 -14.149 3.813 1.00 45.44 221 SER A CA 1
ATOM 1632 C C . SER A 1 221 ? -16.442 -15.225 2.829 1.00 45.44 221 SER A C 1
ATOM 1634 O O . SE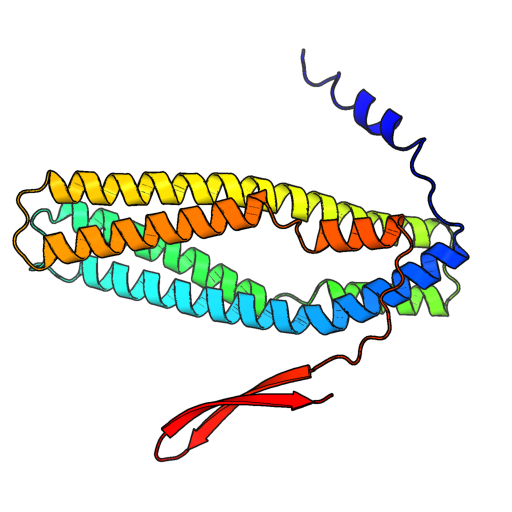R A 1 221 ? -16.307 -16.382 3.212 1.00 45.44 221 SER A O 1
ATOM 1636 N N . VAL A 1 222 ? -16.239 -14.849 1.566 1.00 49.16 222 VAL A N 1
ATOM 1637 C CA . VAL A 1 222 ? -15.626 -15.758 0.598 1.00 49.16 222 VAL A CA 1
ATOM 1638 C C . VAL A 1 222 ? -14.157 -15.901 0.976 1.00 49.16 222 VAL A C 1
ATOM 1640 O O . VAL A 1 222 ? -13.356 -14.991 0.745 1.00 49.16 222 VAL A O 1
ATOM 1643 N N . THR A 1 223 ? -13.807 -17.028 1.582 1.00 55.19 223 THR A N 1
ATOM 1644 C CA . THR A 1 223 ? -12.410 -17.368 1.852 1.00 55.19 223 THR A CA 1
ATOM 1645 C C . THR A 1 223 ? -11.838 -17.946 0.569 1.00 55.19 223 THR A C 1
ATOM 1647 O O . THR A 1 223 ? -12.283 -18.997 0.116 1.00 55.19 223 THR A O 1
ATOM 1650 N N . VAL A 1 224 ? -10.889 -17.236 -0.046 1.00 51.84 224 VAL A N 1
ATOM 1651 C CA . VAL A 1 224 ? -10.132 -17.740 -1.198 1.00 51.84 224 VAL A CA 1
ATOM 1652 C C . VAL A 1 224 ? -8.802 -18.270 -0.684 1.00 51.84 224 VAL A C 1
ATOM 1654 O O . VAL A 1 224 ? -7.888 -17.501 -0.387 1.00 51.84 224 VAL A O 1
ATOM 1657 N N . GLU A 1 225 ? -8.706 -19.585 -0.555 1.00 63.44 225 GLU A N 1
ATOM 1658 C CA . GLU A 1 225 ? -7.482 -20.280 -0.201 1.00 63.44 225 GLU A CA 1
ATOM 1659 C C . GLU A 1 225 ? -6.684 -20.577 -1.475 1.00 63.44 225 GLU A C 1
ATOM 1661 O O . GLU A 1 225 ? -7.167 -21.201 -2.422 1.00 63.44 225 GLU A O 1
ATOM 1666 N N . VAL A 1 226 ? -5.451 -20.075 -1.520 1.00 61.25 226 VAL A N 1
ATOM 1667 C CA . VAL A 1 226 ? -4.525 -20.314 -2.627 1.00 61.25 226 VAL A CA 1
ATOM 1668 C C . VAL A 1 226 ? -3.638 -21.487 -2.231 1.00 61.25 226 VAL A C 1
ATOM 1670 O O . VAL A 1 226 ? -2.704 -21.314 -1.448 1.00 61.25 226 VAL A O 1
ATOM 1673 N N . VAL A 1 227 ? -3.918 -22.676 -2.761 1.00 70.19 227 VAL A N 1
ATOM 1674 C CA . VAL A 1 227 ? -3.149 -23.882 -2.435 1.00 70.19 227 VAL A CA 1
ATOM 1675 C C . VAL A 1 227 ? -2.169 -24.174 -3.574 1.00 70.19 227 VAL A C 1
ATOM 1677 O O . VAL A 1 227 ? -2.600 -24.379 -4.718 1.00 70.19 227 VAL A O 1
ATOM 1680 N N . PRO A 1 228 ? -0.847 -24.185 -3.315 1.00 55.75 228 PRO A N 1
ATOM 1681 C CA . PRO A 1 228 ? 0.115 -24.641 -4.306 1.00 55.75 228 PRO A CA 1
ATOM 1682 C C . PRO A 1 228 ? -0.103 -26.138 -4.559 1.00 55.75 228 PRO A C 1
ATOM 1684 O O . PRO A 1 228 ? -0.087 -26.945 -3.632 1.00 55.75 228 PRO A O 1
ATOM 1687 N N . SER A 1 229 ? -0.310 -26.509 -5.820 1.00 68.50 229 SER A N 1
ATOM 1688 C CA . SER A 1 229 ? -0.469 -27.898 -6.251 1.00 68.50 229 SER A CA 1
ATOM 1689 C C . SER A 1 229 ? 0.784 -28.301 -7.017 1.00 68.50 229 SER A C 1
ATOM 1691 O O . SER A 1 229 ? 1.054 -27.770 -8.098 1.00 68.50 229 SER A O 1
ATOM 1693 N N . VAL A 1 230 ? 1.539 -29.248 -6.465 1.00 59.25 230 VAL A N 1
ATOM 1694 C CA . VAL A 1 230 ? 2.691 -29.848 -7.140 1.00 59.25 230 VAL A CA 1
ATOM 1695 C C . VAL A 1 230 ? 2.314 -31.274 -7.516 1.00 59.25 230 VAL A C 1
ATOM 1697 O O . VAL A 1 230 ? 2.092 -32.107 -6.639 1.00 59.25 230 VAL A O 1
ATOM 1700 N N . SER A 1 231 ? 2.224 -31.549 -8.815 1.00 68.50 231 SER A N 1
ATOM 1701 C CA . SER A 1 231 ? 2.142 -32.905 -9.354 1.00 68.50 231 SER A CA 1
ATOM 1702 C C . SER A 1 231 ? 3.461 -33.259 -10.057 1.00 68.50 231 SER A C 1
ATOM 1704 O O . SER A 1 231 ? 4.218 -32.356 -10.422 1.00 68.50 231 SER A O 1
ATOM 1706 N N . PRO A 1 232 ? 3.751 -34.554 -10.280 1.00 66.62 232 PRO A N 1
ATOM 1707 C CA . PRO A 1 232 ? 4.931 -34.990 -11.032 1.00 66.62 232 PRO A CA 1
ATOM 1708 C C . PRO A 1 232 ? 5.019 -34.408 -12.452 1.00 66.62 232 PRO A C 1
ATOM 1710 O O . PRO A 1 232 ? 6.097 -34.395 -13.038 1.00 66.62 232 PRO A O 1
ATOM 1713 N N . GLU A 1 233 ? 3.895 -33.941 -13.003 1.00 70.31 233 GLU A N 1
ATOM 1714 C CA . GLU A 1 233 ? 3.769 -33.499 -14.394 1.00 70.31 233 GLU A CA 1
ATOM 1715 C C . GLU A 1 233 ? 3.538 -31.987 -14.525 1.00 70.31 233 GLU A C 1
ATOM 1717 O O . GLU A 1 233 ? 3.780 -31.436 -15.593 1.00 70.31 233 GLU A O 1
ATOM 1722 N N . ASN A 1 234 ? 3.086 -31.299 -13.466 1.00 55.78 234 ASN A N 1
ATOM 1723 C CA . ASN A 1 234 ? 2.809 -29.861 -13.483 1.00 55.78 234 ASN A CA 1
ATOM 1724 C C . ASN A 1 234 ? 2.925 -29.227 -12.088 1.00 55.78 234 ASN A C 1
ATOM 1726 O O . ASN A 1 234 ? 2.488 -29.794 -11.086 1.00 55.78 234 ASN A O 1
ATOM 1730 N N . ALA A 1 235 ? 3.419 -27.988 -12.043 1.00 61.81 235 ALA A N 1
ATOM 1731 C CA . ALA A 1 235 ? 3.265 -27.095 -10.898 1.00 61.81 235 ALA A CA 1
ATOM 1732 C C . ALA A 1 235 ? 2.180 -26.060 -11.221 1.00 61.81 235 ALA A C 1
ATOM 1734 O O . ALA A 1 235 ? 2.232 -25.400 -12.258 1.00 61.81 235 ALA A O 1
ATOM 1735 N N . GLY A 1 236 ? 1.187 -25.928 -10.345 1.00 71.56 236 GLY A N 1
ATOM 1736 C CA . GLY A 1 236 ? 0.057 -25.026 -10.536 1.00 71.56 236 GLY A CA 1
ATOM 1737 C C . GLY A 1 236 ? -0.403 -24.381 -9.235 1.00 71.56 236 GLY A C 1
ATOM 1738 O O . GLY A 1 236 ? -0.018 -24.781 -8.136 1.00 71.56 236 GLY A O 1
ATOM 1739 N N . VAL A 1 237 ? -1.253 -23.368 -9.367 1.00 63.06 237 VAL A N 1
ATOM 1740 C CA . VAL A 1 237 ? -1.888 -22.673 -8.246 1.00 63.06 237 VAL A CA 1
ATOM 1741 C C . VAL A 1 237 ? -3.380 -22.977 -8.293 1.00 63.06 237 VAL A C 1
ATOM 1743 O O . VAL A 1 237 ? -4.032 -22.671 -9.289 1.00 63.06 237 VAL A O 1
ATOM 1746 N N . THR A 1 238 ? -3.918 -23.590 -7.237 1.00 67.62 238 THR A N 1
ATOM 1747 C CA . THR A 1 238 ? -5.358 -23.862 -7.119 1.00 67.62 238 THR A CA 1
ATOM 1748 C C . THR A 1 238 ? -6.007 -22.791 -6.253 1.00 67.62 238 THR A C 1
ATOM 1750 O O . THR A 1 238 ? -5.493 -22.460 -5.187 1.00 67.62 238 THR A O 1
ATOM 1753 N N . LEU A 1 239 ? -7.137 -22.252 -6.714 1.00 59.38 239 LEU A N 1
ATOM 1754 C CA . LEU A 1 239 ? -7.975 -21.330 -5.952 1.00 59.38 239 LEU A CA 1
ATOM 1755 C C . LEU A 1 239 ? -9.168 -22.107 -5.394 1.00 59.38 239 LEU A C 1
ATOM 1757 O O . LEU A 1 239 ? -10.036 -22.536 -6.153 1.00 59.38 239 LEU A O 1
ATOM 1761 N N . LEU A 1 240 ? -9.203 -22.295 -4.080 1.00 61.31 240 LEU A N 1
ATOM 1762 C CA . LEU A 1 240 ? -10.330 -22.872 -3.354 1.00 61.31 240 LEU A CA 1
ATOM 1763 C C . LEU A 1 240 ? -11.154 -21.736 -2.753 1.00 61.31 240 LEU A C 1
ATOM 1765 O O . LEU A 1 240 ? -10.631 -20.926 -1.999 1.00 61.31 240 LEU A O 1
ATOM 1769 N N . GLY A 1 241 ? -12.431 -21.650 -3.116 1.00 47.62 241 GLY A N 1
ATOM 1770 C CA . GLY A 1 241 ? -13.376 -20.709 -2.517 1.00 47.62 241 GLY A CA 1
ATOM 1771 C C . GLY A 1 241 ? -14.335 -21.439 -1.582 1.00 47.62 241 GLY A C 1
ATOM 1772 O O . GLY A 1 241 ? -14.993 -22.377 -2.029 1.00 47.62 241 GLY A O 1
ATOM 1773 N N . SER A 1 242 ? -14.450 -21.010 -0.324 1.00 58.25 242 SER A N 1
ATOM 1774 C CA . SER A 1 242 ? -15.555 -21.408 0.564 1.00 58.25 242 SER A CA 1
ATOM 1775 C C . SER A 1 242 ? -16.500 -20.227 0.797 1.00 58.25 242 SER A C 1
ATOM 1777 O O . SER A 1 242 ? -16.025 -19.103 0.979 1.00 58.25 242 SER A O 1
ATOM 1779 N N . PHE A 1 243 ? -17.810 -20.491 0.782 1.00 51.16 243 PHE A N 1
ATOM 1780 C CA . PHE A 1 243 ? -18.884 -19.513 0.999 1.00 51.16 243 PHE A CA 1
ATOM 1781 C C . PHE A 1 243 ? -19.444 -19.607 2.417 1.00 51.16 243 PHE A C 1
ATOM 1783 O O . PHE A 1 243 ? -19.543 -20.754 2.914 1.00 51.16 243 PHE A O 1
#

Secondary structure (DSSP, 8-state):
--SSSSHHHHHHTGGG--PPPHHHHHHHHHHHHHHHHHHHHHHHHHHHHHHHHHHHHHHHHHHHHHH-SSS-S-HHHHHHHHHHHHHHHHHHHHHHHHHHHS--HHHHHHHHHHHHHHH---HHHHHHHHHHHHHHHHHHHHHHHHHHHHHHHHHHHHHHHHHHHHHS---THHHHHHHHHHHHHHHHHHHHHHHHHHSPPHHHHHHHHHHHT---------EEEEEEEE-SS-EEEEEEEE-

Radius of gyration: 23.77 Å; chains: 1; bounding box: 52×67×64 Å

Sequence (243 aa):
MLAASMTTVAEAQVSGENLPEPSVAAERLDAIFARQAGHAEFGRYLGGIGGIAIGGTGIGVGTWLMLDDSSWADRDLALFTGGLMIGLGTVALAGGIYNLTRPSFGSDRYERFRLALADGLSEREVGQFEGELRLEAERGHFARKMGVITGFANILGGAGIVIATAAATTNGDQETTGYVIGSVLGGLGLLHALKSIFWPSRGERVWRQYLEGDMPEARASVTVEVVPSVSPENAGVTLLGSF

Foldseek 3Di:
DPPPPVVVVVVVVVVPQPADDLVLLLVLLLLLLVVLQLCLVVCLQCLLVVLQVQLVVLLVCLVCLQPDPPQDPDNVVSPVSSVVSNVSSPVSNVSSNCSNPDDRPSNVLSVVSVVCVVVPPDPVNSVVSLVVLVVLLVVQLVVLVVLLVQLVVLLVVLVVLLVVLVVDPHDDPNSVVSNVSSCVSNVVSPVSNVCSVPPRGPSNVSNVCSSVVVRPPPPPDFDWDWDFDDDPVDTDTDTDTDD

pLDDT: mean 81.44, std 13.97, range [45.38, 96.06]